Protein AF-A0A1Y2ECX1-F1 (afdb_monomer_lite)

Structure (mmCIF, N/CA/C/O backbone):
data_AF-A0A1Y2ECX1-F1
#
_entry.id   AF-A0A1Y2ECX1-F1
#
loop_
_atom_site.group_PDB
_atom_site.id
_atom_site.type_symbol
_atom_site.label_atom_id
_atom_site.label_alt_id
_atom_site.label_comp_id
_atom_site.label_asym_id
_atom_site.label_entity_id
_atom_site.label_seq_id
_atom_site.pdbx_PDB_ins_code
_atom_site.Cartn_x
_atom_site.Cartn_y
_atom_site.Cartn_z
_atom_site.occupancy
_atom_site.B_iso_or_equiv
_atom_site.auth_seq_id
_atom_site.auth_comp_id
_atom_site.auth_asym_id
_atom_site.auth_atom_id
_atom_site.pdbx_PDB_model_num
ATOM 1 N N . MET A 1 1 ? -31.804 21.030 14.974 1.00 81.69 1 MET A N 1
ATOM 2 C CA . MET A 1 1 ? -30.829 21.019 13.858 1.00 81.69 1 MET A CA 1
ATOM 3 C C . MET A 1 1 ? -31.486 20.715 12.519 1.00 81.69 1 MET A C 1
ATOM 5 O O . MET A 1 1 ? -31.328 21.511 11.609 1.00 81.69 1 MET A O 1
ATOM 9 N N . VAL A 1 2 ? -32.254 19.627 12.379 1.00 87.75 2 VAL A N 1
ATOM 10 C CA . VAL A 1 2 ? -32.927 19.313 11.098 1.00 87.75 2 VAL A CA 1
ATOM 11 C C . VAL A 1 2 ? -33.985 20.360 10.731 1.00 87.75 2 VAL A C 1
ATOM 13 O O . VAL A 1 2 ? -33.992 20.860 9.616 1.00 87.75 2 VAL A O 1
ATOM 16 N N . THR A 1 3 ? -34.816 20.765 11.693 1.00 89.12 3 THR A N 1
ATOM 17 C CA . THR A 1 3 ? -35.870 21.779 11.502 1.00 89.12 3 THR A CA 1
ATOM 18 C C . THR A 1 3 ? -35.324 23.164 11.148 1.00 89.12 3 THR A C 1
ATOM 20 O O . THR A 1 3 ? -35.890 23.856 10.311 1.00 89.12 3 THR A O 1
ATOM 23 N N . THR A 1 4 ? -34.198 23.559 11.747 1.00 89.44 4 THR A N 1
ATOM 24 C CA . THR A 1 4 ? -33.536 24.840 11.462 1.00 89.44 4 THR A CA 1
ATOM 25 C C . THR A 1 4 ? -32.921 24.857 10.065 1.00 89.44 4 THR A C 1
ATOM 27 O O . THR A 1 4 ? -33.044 25.852 9.366 1.00 89.44 4 THR A O 1
ATOM 30 N N . LEU A 1 5 ? -32.307 23.750 9.634 1.00 89.00 5 LEU A N 1
ATOM 31 C CA . LEU A 1 5 ? -31.726 23.626 8.294 1.00 89.00 5 LEU A CA 1
ATOM 32 C C . LEU A 1 5 ? -32.832 23.582 7.222 1.00 89.00 5 LEU A C 1
ATOM 34 O O . LEU A 1 5 ? -32.755 24.309 6.237 1.00 89.00 5 LEU A O 1
ATOM 38 N N . ALA A 1 6 ? -33.910 22.830 7.470 1.00 91.62 6 ALA A N 1
ATOM 39 C CA . ALA A 1 6 ? -35.108 22.799 6.626 1.00 91.62 6 ALA A CA 1
ATOM 40 C C . ALA A 1 6 ? -35.712 24.200 6.420 1.00 91.62 6 ALA A C 1
ATOM 42 O O . ALA A 1 6 ? -35.976 24.602 5.289 1.00 91.62 6 ALA A O 1
ATOM 43 N N . SER A 1 7 ? -35.826 24.989 7.495 1.00 93.00 7 SER A N 1
ATOM 44 C CA . SER A 1 7 ? -36.311 26.371 7.419 1.00 93.00 7 SER A CA 1
ATOM 45 C C . SER A 1 7 ? -35.388 27.305 6.629 1.00 93.00 7 SER A C 1
ATOM 47 O O . SER A 1 7 ? -35.888 28.236 6.008 1.00 93.00 7 SER A O 1
ATOM 49 N N . LEU A 1 8 ? -34.067 27.098 6.664 1.00 91.44 8 LEU A N 1
ATOM 50 C CA . LEU A 1 8 ? -33.107 27.950 5.951 1.00 91.44 8 LEU A CA 1
ATOM 51 C C . LEU A 1 8 ? -33.041 27.639 4.452 1.00 91.44 8 LEU A C 1
ATOM 53 O O . LEU A 1 8 ? -32.822 28.546 3.656 1.00 91.44 8 LEU A O 1
ATOM 57 N N . LEU A 1 9 ? -33.248 26.377 4.071 1.00 90.44 9 LEU A N 1
ATOM 58 C CA . LEU A 1 9 ? -33.272 25.945 2.671 1.00 90.44 9 LEU A CA 1
ATOM 59 C C . LEU A 1 9 ? -34.670 25.994 2.042 1.00 90.44 9 LEU A C 1
ATOM 61 O O . LEU A 1 9 ? -34.805 25.740 0.851 1.00 90.44 9 LEU A O 1
ATOM 65 N N . SER A 1 10 ? -35.707 26.310 2.827 1.00 92.06 10 SER A N 1
ATOM 66 C CA . SER A 1 10 ? -37.115 26.178 2.416 1.00 92.06 10 SER A CA 1
ATOM 67 C C . SER A 1 10 ? -37.451 24.771 1.892 1.00 92.06 10 SER A C 1
ATOM 69 O O . SER A 1 10 ? -38.265 24.614 0.985 1.00 92.06 10 SER A O 1
ATOM 71 N N . LEU A 1 11 ? -36.807 23.750 2.468 1.00 91.56 11 LEU A N 1
ATOM 72 C CA . LEU A 1 11 ? -37.005 22.335 2.148 1.00 91.56 11 LEU A CA 1
ATOM 73 C C . LEU A 1 11 ? -37.792 21.642 3.258 1.00 91.56 11 LEU A C 1
ATOM 75 O O . LEU A 1 11 ? -37.806 22.077 4.410 1.00 91.56 11 LEU A O 1
ATOM 79 N N . ASP A 1 12 ? -38.422 20.524 2.926 1.00 93.81 12 ASP A N 1
ATOM 80 C CA . ASP A 1 12 ? -39.092 19.677 3.898 1.00 93.81 12 ASP A CA 1
ATOM 81 C C . ASP A 1 12 ? -38.079 18.920 4.787 1.00 93.81 12 ASP A C 1
ATOM 83 O O . ASP A 1 12 ? -36.965 18.563 4.389 1.00 93.81 12 ASP A O 1
ATOM 87 N N . ALA A 1 13 ? -38.466 18.685 6.045 1.00 91.69 13 ALA A N 1
ATOM 88 C CA . ALA A 1 13 ? -37.623 18.009 7.027 1.00 91.69 13 ALA A CA 1
ATOM 89 C C . ALA A 1 13 ? -37.158 16.587 6.624 1.00 91.69 13 ALA A C 1
ATOM 91 O O . ALA A 1 13 ? -36.007 16.261 6.948 1.00 91.69 13 ALA A O 1
ATOM 92 N N . PRO A 1 14 ? -37.973 15.730 5.965 1.00 91.94 14 PRO A N 1
ATOM 93 C CA . PRO A 1 14 ? -37.495 14.418 5.539 1.00 91.94 14 PRO A CA 1
ATOM 94 C C . PRO A 1 14 ? -36.442 14.513 4.429 1.00 91.94 14 PRO A C 1
ATOM 96 O O . PRO A 1 14 ? -35.406 13.865 4.566 1.00 91.94 14 PRO A O 1
ATOM 99 N N . THR A 1 15 ? -36.597 15.392 3.433 1.00 91.81 15 THR A N 1
ATOM 100 C CA . THR A 1 15 ? -35.584 15.592 2.377 1.00 91.81 15 THR A CA 1
ATOM 101 C C . THR A 1 15 ? -34.226 15.997 2.948 1.00 91.81 15 THR A C 1
ATOM 103 O O . THR A 1 15 ? -33.194 15.417 2.603 1.00 91.81 15 THR A O 1
ATOM 106 N N . VAL A 1 16 ? -34.204 16.934 3.902 1.00 93.19 16 VAL A N 1
ATOM 107 C CA . VAL A 1 16 ? -32.961 17.320 4.592 1.00 93.19 16 VAL A CA 1
ATOM 108 C C . VAL A 1 16 ? -32.318 16.122 5.293 1.00 93.19 16 VAL A C 1
ATOM 110 O O . VAL A 1 16 ? -31.100 15.935 5.231 1.00 93.19 16 VAL A O 1
ATOM 113 N N . LYS A 1 17 ? -33.129 15.307 5.972 1.00 91.88 17 LYS A N 1
ATOM 114 C CA . LYS A 1 17 ? -32.650 14.164 6.750 1.00 91.88 17 LYS A CA 1
ATOM 115 C C . LYS A 1 17 ? -32.113 13.038 5.867 1.00 91.88 17 LYS A C 1
ATOM 117 O O . LYS A 1 17 ? -31.135 12.404 6.254 1.00 91.88 17 LYS A O 1
ATOM 122 N N . GLU A 1 18 ? -32.741 12.791 4.725 1.00 93.25 18 GLU A N 1
ATOM 123 C CA . GLU A 1 18 ? -32.429 11.658 3.850 1.00 93.25 18 GLU A CA 1
ATOM 124 C C . GLU A 1 18 ? -31.362 11.973 2.802 1.00 93.25 18 GLU A C 1
ATOM 126 O O . GLU A 1 18 ? -30.624 11.075 2.413 1.00 93.25 18 GLU A O 1
ATOM 131 N N . GLN A 1 19 ? -31.236 13.229 2.367 1.00 91.50 19 GLN A N 1
ATOM 132 C CA . GLN A 1 19 ? -30.320 13.590 1.278 1.00 91.50 19 GLN A CA 1
ATOM 133 C C . GLN A 1 19 ? -29.119 14.403 1.763 1.00 91.50 19 GLN A C 1
ATOM 135 O O . GLN A 1 19 ? -27.975 14.092 1.431 1.00 91.50 19 GLN A O 1
ATOM 140 N N . ILE A 1 20 ? -29.358 15.423 2.591 1.00 91.62 20 ILE A N 1
ATOM 141 C CA . ILE A 1 20 ? -28.315 16.387 2.968 1.00 91.62 20 ILE A CA 1
ATOM 142 C C . ILE A 1 20 ? -27.475 15.849 4.127 1.00 91.62 20 ILE A C 1
ATOM 144 O O . ILE A 1 20 ? -26.243 15.866 4.066 1.00 91.62 20 ILE A O 1
ATOM 148 N N . LEU A 1 21 ? -28.115 15.320 5.176 1.00 89.69 21 LEU A N 1
ATOM 149 C CA . LEU A 1 21 ? -27.384 14.825 6.346 1.00 89.69 21 LEU A CA 1
ATOM 150 C C . LEU A 1 21 ? -26.415 13.673 6.025 1.00 89.69 21 LEU A C 1
ATOM 152 O O . LEU A 1 21 ? -25.281 13.748 6.504 1.00 89.69 21 LEU A O 1
ATOM 156 N N . PRO A 1 22 ? -26.761 12.647 5.218 1.00 92.50 22 PRO A N 1
ATOM 157 C CA . PRO A 1 22 ? -25.821 11.571 4.908 1.00 92.50 22 PRO A CA 1
ATOM 158 C C . PRO A 1 22 ? -24.568 12.089 4.210 1.00 92.50 22 PRO A C 1
ATOM 160 O O . PRO A 1 22 ? -23.458 11.730 4.601 1.00 92.50 22 PRO A O 1
ATOM 163 N N . TYR A 1 23 ? -24.716 13.013 3.259 1.00 90.81 23 TYR A N 1
ATOM 164 C CA . TYR A 1 23 ? -23.569 13.622 2.597 1.00 90.81 23 TYR A CA 1
ATOM 165 C C . TYR A 1 23 ? -22.728 14.442 3.575 1.00 90.81 23 TYR A C 1
ATOM 167 O O . TYR A 1 23 ? -21.516 14.245 3.657 1.00 90.81 23 TYR A O 1
ATOM 175 N N . MET A 1 24 ? -23.361 15.268 4.415 1.00 89.69 24 MET A N 1
ATOM 176 C CA . MET A 1 24 ? -22.649 16.008 5.454 1.00 89.69 24 MET A CA 1
ATOM 177 C C . MET A 1 24 ? -21.832 15.067 6.344 1.00 89.69 24 MET A C 1
ATOM 179 O O . MET A 1 24 ? -20.685 15.394 6.642 1.00 89.69 24 MET A O 1
ATOM 183 N N . THR A 1 25 ? -22.349 13.887 6.716 1.00 89.62 25 THR A N 1
ATOM 184 C CA . THR A 1 25 ? -21.605 12.918 7.546 1.00 89.62 25 THR A CA 1
ATOM 185 C C . THR A 1 25 ? -20.334 12.363 6.894 1.00 89.62 25 THR A C 1
ATOM 187 O O . THR A 1 25 ? -19.411 11.996 7.621 1.00 89.62 25 THR A O 1
ATOM 190 N N . THR A 1 26 ? -20.230 12.364 5.560 1.00 94.62 26 THR A N 1
ATOM 191 C CA . THR A 1 26 ? -19.023 11.898 4.850 1.00 94.62 26 THR A CA 1
ATOM 192 C C . THR A 1 26 ? -17.851 12.884 4.899 1.00 94.62 26 THR A C 1
ATOM 194 O O . THR A 1 26 ? -16.698 12.452 4.823 1.00 94.62 26 THR A O 1
ATOM 197 N N . LEU A 1 27 ? -18.122 14.181 5.088 1.00 94.50 27 LEU A N 1
ATOM 198 C CA . LEU A 1 27 ? -17.100 15.232 5.167 1.00 94.50 27 LEU A CA 1
ATOM 199 C C . LEU A 1 27 ? -16.322 15.133 6.485 1.00 94.50 27 LEU A C 1
ATOM 201 O O . LEU A 1 27 ? -16.928 14.999 7.551 1.00 94.50 27 LEU A O 1
ATOM 205 N N . ARG A 1 28 ? -14.985 15.183 6.435 1.00 92.69 28 ARG A N 1
ATOM 206 C CA . ARG A 1 28 ? -14.133 14.857 7.601 1.00 92.69 28 ARG A CA 1
ATOM 207 C C . ARG A 1 28 ? -13.558 16.070 8.307 1.00 92.69 28 ARG A C 1
ATOM 209 O O . ARG A 1 28 ? -13.203 15.956 9.478 1.00 92.69 28 ARG A O 1
ATOM 216 N N . SER A 1 29 ? -13.442 17.196 7.616 1.00 94.12 29 SER A N 1
ATOM 217 C CA . SER A 1 29 ? -12.878 18.422 8.171 1.00 94.12 29 SER A CA 1
ATOM 218 C C . SER A 1 29 ? -13.961 19.472 8.428 1.00 94.12 29 SER A C 1
ATOM 220 O O . SER A 1 29 ? -14.989 19.514 7.749 1.00 94.12 29 SER A O 1
ATOM 222 N N . ALA A 1 30 ? -13.730 20.331 9.425 1.00 93.38 30 ALA A N 1
ATOM 223 C CA . ALA A 1 30 ? -14.622 21.450 9.725 1.00 93.38 30 ALA A CA 1
ATOM 224 C C . ALA A 1 30 ? -14.734 22.416 8.533 1.00 93.38 30 ALA A C 1
ATOM 226 O O . ALA A 1 30 ? -15.834 22.838 8.192 1.00 93.38 30 ALA A O 1
ATOM 227 N N . SER A 1 31 ? -13.615 22.673 7.849 1.00 93.31 31 SER A N 1
ATOM 228 C CA . SER A 1 31 ? -13.542 23.552 6.679 1.00 93.31 31 SER A CA 1
ATOM 229 C C . SER A 1 31 ? -14.322 23.025 5.471 1.00 93.31 31 SER A C 1
ATOM 231 O O . SER A 1 31 ? -14.967 23.802 4.777 1.00 93.31 31 SER A O 1
ATOM 233 N N . GLU A 1 32 ? -14.312 21.710 5.214 1.00 94.94 32 GLU A N 1
ATOM 234 C CA . GLU A 1 32 ? -15.115 21.116 4.131 1.00 94.94 32 GLU A CA 1
ATOM 235 C C . GLU A 1 32 ? -16.613 21.294 4.391 1.00 94.94 32 GLU A C 1
ATOM 237 O O . GLU A 1 32 ? -17.363 21.691 3.502 1.00 94.94 32 GLU A O 1
ATOM 242 N N . VAL A 1 33 ? -17.044 21.029 5.627 1.00 94.88 33 VAL A N 1
ATOM 243 C CA . VAL A 1 33 ? -18.445 21.173 6.042 1.00 94.88 33 VAL A CA 1
ATOM 244 C C . VAL A 1 33 ? -18.902 22.624 5.942 1.00 94.88 33 VAL A C 1
ATOM 246 O O . VAL A 1 33 ? -20.009 22.873 5.475 1.00 94.88 33 VAL A O 1
ATOM 249 N N . GLU A 1 34 ? -18.053 23.561 6.357 1.00 94.31 34 GLU A N 1
ATOM 250 C CA . GLU A 1 34 ? -18.294 24.999 6.241 1.00 94.31 34 GLU A CA 1
ATOM 251 C C . GLU A 1 34 ? -18.459 25.418 4.777 1.00 94.31 34 GLU A C 1
ATOM 253 O O . GLU A 1 34 ? -19.509 25.937 4.418 1.00 94.31 34 GLU A O 1
ATOM 258 N N . SER A 1 35 ? -17.501 25.072 3.909 1.00 95.00 35 SER A N 1
ATOM 259 C CA . SER A 1 35 ? -17.551 25.424 2.480 1.00 95.00 35 SER A CA 1
ATOM 260 C C . SER A 1 35 ? -18.787 24.871 1.755 1.00 95.00 35 SER A C 1
ATOM 262 O O . SER A 1 35 ? -19.380 25.537 0.903 1.00 95.00 35 SER A O 1
ATOM 264 N N . TYR A 1 36 ? -19.215 23.660 2.118 1.00 94.62 36 TYR A N 1
ATOM 265 C CA . TYR A 1 36 ? -20.408 23.037 1.558 1.00 94.62 36 TYR A CA 1
ATOM 266 C C . TYR A 1 36 ? -21.689 23.734 2.031 1.00 94.62 36 TYR A C 1
ATOM 268 O O . TYR A 1 36 ? -22.578 24.011 1.225 1.00 94.62 36 TYR A O 1
ATOM 276 N N . LEU A 1 37 ? -21.779 24.054 3.325 1.00 93.56 37 LEU A N 1
ATOM 277 C CA . LEU A 1 37 ? -22.924 24.769 3.884 1.00 93.56 37 LEU A CA 1
ATOM 278 C C . LEU A 1 37 ? -23.017 26.210 3.375 1.00 93.56 37 LEU A C 1
ATOM 280 O O . LEU A 1 37 ? -24.127 26.660 3.113 1.00 93.56 37 LEU A O 1
ATOM 284 N N . ASP A 1 38 ? -21.891 26.893 3.167 1.00 93.38 38 ASP A N 1
ATOM 285 C CA . ASP A 1 38 ? -21.848 28.233 2.565 1.00 93.38 38 ASP A CA 1
ATOM 286 C C . ASP A 1 38 ? -22.332 28.241 1.108 1.00 93.38 38 ASP A C 1
ATOM 288 O O . ASP A 1 38 ? -22.876 29.239 0.644 1.00 93.38 38 ASP A O 1
ATOM 292 N N . THR A 1 39 ? -22.170 27.129 0.383 1.00 94.31 39 THR A N 1
ATOM 293 C CA . THR A 1 39 ? -22.661 27.002 -1.000 1.00 94.31 39 THR A CA 1
ATOM 294 C C . THR A 1 39 ? -24.170 26.735 -1.051 1.00 94.31 39 THR A C 1
ATOM 296 O O . THR A 1 39 ? -24.842 27.143 -1.996 1.00 94.31 39 THR A O 1
ATOM 299 N N . LEU A 1 40 ? -24.711 26.030 -0.053 1.00 92.50 40 LEU A N 1
ATOM 300 C CA . LEU A 1 40 ? -26.127 25.655 -0.002 1.00 92.50 40 LEU A CA 1
ATOM 301 C C . LEU A 1 40 ? -27.014 26.700 0.673 1.00 92.50 40 LEU A C 1
ATOM 303 O O . LEU A 1 40 ? -28.178 26.848 0.305 1.00 92.50 40 LEU A O 1
ATOM 307 N N . LEU A 1 41 ? -26.503 27.369 1.704 1.00 94.00 41 LEU A N 1
ATOM 308 C CA . LEU A 1 41 ? -27.269 28.321 2.495 1.00 94.00 41 LEU A CA 1
ATOM 309 C C . LEU A 1 41 ? -27.153 29.725 1.891 1.00 94.00 41 LEU A C 1
ATOM 311 O O . LEU A 1 41 ? -26.068 30.134 1.482 1.00 94.00 41 LEU A O 1
ATOM 315 N N . PRO A 1 42 ? -28.236 30.518 1.895 1.00 89.62 42 PRO A N 1
ATOM 316 C CA . PRO A 1 42 ? -28.136 31.920 1.523 1.00 89.62 42 PRO A CA 1
ATOM 317 C C . PRO A 1 42 ? -27.201 32.663 2.497 1.00 89.62 42 PRO A C 1
ATOM 319 O O . PRO A 1 42 ? -27.223 32.388 3.708 1.00 89.62 42 PRO A O 1
ATOM 322 N N . PRO A 1 43 ? -26.395 33.626 2.014 1.00 90.31 43 PRO A N 1
ATOM 323 C CA . PRO A 1 43 ? -25.510 34.397 2.875 1.00 90.31 43 PRO A CA 1
ATOM 324 C C . PRO A 1 43 ? -26.341 35.227 3.859 1.00 90.31 43 PRO A C 1
ATOM 326 O O . PRO A 1 43 ? -27.181 36.034 3.462 1.00 90.31 43 PRO A O 1
ATOM 329 N N . GLY A 1 44 ? -26.119 35.035 5.159 1.00 92.38 44 GLY A N 1
ATOM 330 C CA . GLY A 1 44 ? -26.815 35.803 6.182 1.00 92.38 44 GLY A CA 1
ATOM 331 C C . GLY A 1 44 ? -26.380 35.481 7.616 1.00 92.38 44 GLY A C 1
ATOM 332 O O . GLY A 1 44 ? -25.794 34.432 7.885 1.00 92.38 44 GLY A O 1
ATOM 333 N N . PRO A 1 45 ? -26.719 36.353 8.582 1.00 93.06 45 PRO A N 1
ATOM 334 C CA . PRO A 1 45 ? -26.506 36.074 10.001 1.00 93.06 45 PRO A CA 1
ATOM 335 C C . PRO A 1 45 ? -27.098 34.735 10.493 1.00 93.06 45 PRO A C 1
ATOM 337 O O . PRO A 1 45 ? -26.424 34.053 11.270 1.00 93.06 45 PRO A O 1
ATOM 340 N N . PRO A 1 46 ? -28.311 34.304 10.071 1.00 91.50 46 PRO A N 1
ATOM 341 C CA . PRO A 1 46 ? -28.886 33.063 10.587 1.00 91.50 46 PRO A CA 1
ATOM 342 C C . PRO A 1 46 ? -28.198 31.805 10.034 1.00 91.50 46 PRO A C 1
ATOM 344 O O . PRO A 1 46 ? -28.075 30.821 10.766 1.00 91.50 46 PRO A O 1
ATOM 347 N N . SER A 1 47 ? -27.699 31.828 8.792 1.00 92.69 47 SER A N 1
ATOM 348 C CA . SER A 1 47 ? -26.948 30.706 8.215 1.00 92.69 47 SER A CA 1
ATOM 349 C C . SER A 1 47 ? -25.581 30.554 8.878 1.00 92.69 47 SER A C 1
ATOM 351 O O . SER A 1 47 ? -25.235 29.455 9.308 1.00 92.69 47 SER A O 1
ATOM 353 N N . GLN A 1 48 ? -24.858 31.652 9.108 1.00 93.06 48 GLN A N 1
ATOM 354 C CA . GLN A 1 48 ? -23.582 31.620 9.833 1.00 93.06 48 GLN A CA 1
ATOM 355 C C . GLN A 1 48 ? -23.734 31.148 11.286 1.00 93.06 48 GLN A C 1
ATOM 357 O O . GLN A 1 48 ? -22.921 30.363 11.777 1.00 93.06 48 GLN A O 1
ATOM 362 N N . ALA A 1 49 ? -24.788 31.583 11.987 1.00 93.19 49 ALA A N 1
ATOM 363 C CA . ALA A 1 49 ? -25.074 31.113 13.343 1.00 93.19 49 ALA A CA 1
ATOM 364 C C . ALA A 1 49 ? -25.335 29.598 13.374 1.00 93.19 49 ALA A C 1
ATOM 366 O O . ALA A 1 49 ? -24.853 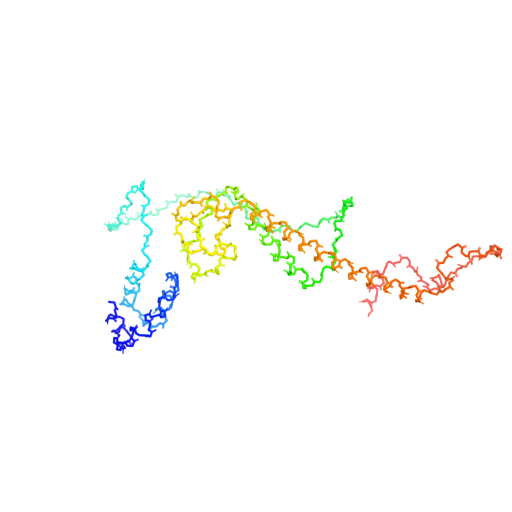28.899 14.271 1.00 93.19 49 ALA A O 1
ATOM 367 N N . PHE A 1 50 ? -26.050 29.081 12.369 1.00 94.38 50 PHE A N 1
ATOM 368 C CA . PHE A 1 50 ? -26.276 27.650 12.214 1.00 94.38 50 PHE A CA 1
ATOM 369 C C . PHE A 1 50 ? -24.972 26.890 11.941 1.00 94.38 50 PHE A C 1
ATOM 371 O O . PHE A 1 50 ? -24.698 25.913 12.638 1.00 94.38 50 PHE A O 1
ATOM 378 N N . ILE A 1 51 ? -24.147 27.357 10.996 1.00 94.31 51 ILE A N 1
ATOM 379 C CA . ILE A 1 51 ? -22.854 26.743 10.655 1.00 94.31 51 ILE A CA 1
ATOM 380 C C . ILE A 1 51 ? -21.966 26.649 11.900 1.00 94.31 51 ILE A C 1
ATOM 382 O O . ILE A 1 51 ? -21.488 25.567 12.231 1.00 94.31 51 ILE A O 1
ATOM 386 N N . ARG A 1 52 ? -21.815 27.741 12.661 1.00 93.38 52 ARG A N 1
ATOM 387 C CA . ARG A 1 52 ? -20.983 27.755 13.878 1.00 93.38 52 ARG A CA 1
ATOM 388 C C . ARG A 1 52 ? -21.473 26.773 14.940 1.00 93.38 52 ARG A C 1
ATOM 390 O O . ARG A 1 52 ? -20.655 26.094 15.555 1.00 93.38 52 ARG A O 1
ATOM 397 N N . ASN A 1 53 ? -22.786 26.682 15.145 1.00 94.19 53 ASN A N 1
ATOM 398 C CA . ASN A 1 53 ? -23.375 25.745 16.102 1.00 94.19 53 ASN A CA 1
ATOM 399 C C . ASN A 1 53 ? -23.237 24.285 15.630 1.00 94.19 53 ASN A C 1
ATOM 401 O O . ASN A 1 53 ? -22.936 23.388 16.409 1.00 94.19 53 ASN A O 1
ATOM 405 N N . TYR A 1 54 ? -23.401 24.032 14.332 1.00 92.31 54 TYR A N 1
ATOM 406 C CA . TYR A 1 54 ? -23.211 22.698 13.771 1.00 92.31 54 TYR A CA 1
ATOM 407 C C . TYR A 1 54 ? -21.748 22.240 13.875 1.00 92.31 54 TYR A C 1
ATOM 409 O O . TYR A 1 54 ? -21.473 21.106 14.271 1.00 92.31 54 TYR A O 1
ATOM 417 N N . LEU A 1 55 ? -20.801 23.132 13.571 1.00 93.94 55 LEU A N 1
ATOM 418 C CA . LEU A 1 55 ? -19.372 22.849 13.667 1.00 93.94 55 LEU A CA 1
ATOM 419 C C . LEU A 1 55 ? -18.920 22.634 15.111 1.00 93.94 55 LEU A C 1
ATOM 421 O O . LEU A 1 55 ? -18.156 21.706 15.345 1.00 93.94 55 LEU A O 1
ATOM 425 N N . SER A 1 56 ? -19.409 23.408 16.085 1.00 91.69 56 SER A N 1
ATOM 426 C CA . SER A 1 56 ? -19.041 23.209 17.495 1.00 91.69 56 SER A CA 1
ATOM 427 C C . SER A 1 56 ? -19.533 21.870 18.052 1.00 91.69 56 SER A C 1
ATOM 429 O O . SER A 1 56 ? -18.848 21.254 18.867 1.00 91.69 56 SER A O 1
ATOM 431 N N . LEU A 1 57 ? -20.692 21.395 17.586 1.00 90.69 57 LEU A N 1
ATOM 432 C CA . LEU A 1 57 ? -21.251 20.103 17.986 1.00 90.69 57 LEU A CA 1
ATOM 433 C C . LEU A 1 57 ? -20.548 18.924 17.310 1.00 90.69 57 LEU A C 1
ATOM 435 O O . LEU A 1 57 ? -20.451 17.848 17.898 1.00 90.69 57 LEU A O 1
ATOM 439 N N . ARG A 1 58 ? -20.056 19.111 16.082 1.00 90.81 58 ARG A N 1
ATOM 440 C CA . ARG A 1 58 ? -19.407 18.045 15.309 1.00 90.81 58 ARG A CA 1
ATOM 441 C C . ARG A 1 58 ? -17.895 17.971 15.511 1.00 90.81 58 ARG A C 1
ATOM 443 O O . ARG A 1 58 ? -17.327 16.883 15.494 1.00 90.81 58 ARG A O 1
ATOM 450 N N . PHE A 1 59 ? -17.258 19.118 15.694 1.00 92.44 59 PHE A N 1
ATOM 451 C CA . PHE A 1 59 ? -15.819 19.286 15.848 1.00 92.44 59 PHE A CA 1
ATOM 452 C C . PHE A 1 59 ? -15.550 20.096 17.121 1.00 92.44 59 PHE A C 1
ATOM 454 O O . PHE A 1 59 ? -15.200 21.277 17.041 1.00 92.44 59 PHE A O 1
ATOM 461 N N . PRO A 1 60 ? -15.743 19.493 18.309 1.00 86.81 60 PRO A N 1
ATOM 462 C CA . PRO A 1 60 ? -15.466 20.186 19.555 1.00 86.81 60 PRO A CA 1
ATOM 463 C C . PRO A 1 60 ? -13.983 20.584 19.602 1.00 86.81 60 PRO A C 1
ATOM 465 O O . PRO A 1 60 ? -13.121 19.775 19.233 1.00 86.81 60 PRO A O 1
ATOM 468 N N . PRO A 1 61 ? -13.656 21.811 20.046 1.00 78.88 61 PRO A N 1
ATOM 469 C CA . PRO A 1 61 ? -12.268 22.193 20.240 1.00 78.88 61 PRO A CA 1
ATOM 470 C C . PRO A 1 61 ? -11.624 21.253 21.270 1.00 78.88 61 PRO A C 1
ATOM 472 O O . PRO A 1 61 ? -12.294 20.836 22.222 1.00 78.88 61 PRO A O 1
ATOM 475 N N . PRO A 1 62 ? -10.339 20.891 21.095 1.00 75.12 62 PRO A N 1
ATOM 476 C CA . PRO A 1 62 ? -9.646 20.050 22.058 1.00 75.12 62 PRO A CA 1
ATOM 477 C C . PRO A 1 62 ? -9.718 20.704 23.445 1.00 75.12 62 PRO A C 1
ATOM 479 O O . PRO A 1 62 ? -9.559 21.927 23.539 1.00 75.12 62 PRO A O 1
ATOM 482 N N . PRO A 1 63 ? -9.969 19.929 24.519 1.00 76.44 63 PRO A N 1
ATOM 483 C CA . PRO A 1 63 ? -9.984 20.486 25.861 1.00 76.44 63 PRO A CA 1
ATOM 484 C C . PRO A 1 63 ? -8.636 21.170 26.121 1.00 76.44 63 PRO A C 1
ATOM 486 O O . PRO A 1 63 ? -7.595 20.620 25.737 1.00 76.44 63 PRO A O 1
ATOM 489 N N . PRO A 1 64 ? -8.631 22.369 26.730 1.00 72.38 64 PRO A N 1
ATOM 490 C CA . PRO A 1 64 ? -7.385 23.041 27.049 1.00 72.38 64 PRO A CA 1
ATOM 491 C C . PRO A 1 64 ? -6.537 22.116 27.935 1.00 72.38 64 PRO A C 1
ATOM 493 O O . PRO A 1 64 ? -7.086 21.435 28.809 1.00 72.38 64 PRO A O 1
ATOM 496 N N . PRO A 1 65 ? -5.214 22.046 27.711 1.00 73.12 65 PRO A N 1
ATOM 497 C CA . PRO A 1 65 ? -4.343 21.236 28.546 1.00 73.12 65 PRO A CA 1
ATOM 498 C C . PRO A 1 65 ? -4.489 21.677 30.013 1.00 73.12 65 PRO A C 1
ATOM 500 O O . PRO A 1 65 ? -4.544 22.883 30.281 1.00 73.12 65 PRO A O 1
ATOM 503 N N . PRO A 1 66 ? -4.556 20.737 30.973 1.00 64.94 66 PRO A N 1
ATOM 504 C CA . PRO A 1 66 ? -4.596 21.076 32.389 1.00 64.94 66 PRO A CA 1
ATOM 505 C C . PRO A 1 66 ? -3.273 21.757 32.761 1.00 64.94 66 PRO A C 1
ATOM 507 O O . PRO A 1 66 ? -2.253 21.093 32.920 1.00 64.94 66 PRO A O 1
ATOM 510 N N . GLY A 1 67 ? -3.271 23.091 32.831 1.00 59.50 67 GLY A N 1
ATOM 511 C CA . GLY A 1 67 ? -2.080 23.854 33.215 1.00 59.50 67 GLY A CA 1
ATOM 512 C C . GLY A 1 67 ? -1.932 25.271 32.657 1.00 59.50 67 GLY A C 1
ATOM 513 O O . GLY A 1 67 ? -0.978 25.942 33.038 1.00 59.50 67 GLY A O 1
ATOM 514 N N . SER A 1 68 ? -2.828 25.770 31.800 1.00 51.12 68 SER A N 1
ATOM 515 C CA . SER A 1 68 ? -2.765 27.176 31.362 1.00 51.12 68 SER A CA 1
ATOM 516 C C . SER A 1 68 ? -3.774 28.045 32.127 1.00 51.12 68 SER A C 1
ATOM 518 O O . SER A 1 68 ? -4.972 27.761 32.060 1.00 51.12 68 SER A O 1
ATOM 520 N N . PRO A 1 69 ? -3.332 29.086 32.864 1.00 56.06 69 PRO A N 1
ATOM 521 C CA . PRO A 1 69 ? -4.238 29.992 33.557 1.00 56.06 69 PRO A CA 1
ATOM 522 C C . PRO A 1 69 ? -5.100 30.774 32.558 1.00 56.06 69 PRO A C 1
ATOM 524 O O . PRO A 1 69 ? -4.647 31.174 31.486 1.00 56.06 69 PRO A O 1
ATOM 527 N N . ALA A 1 70 ? -6.360 30.952 32.947 1.00 48.78 70 ALA A N 1
ATOM 528 C CA . ALA A 1 70 ? -7.436 31.582 32.200 1.00 48.78 70 ALA A CA 1
ATOM 529 C C . ALA A 1 70 ? -7.036 32.933 31.580 1.00 48.78 70 ALA A C 1
ATOM 531 O O . ALA A 1 70 ? -6.764 33.897 32.293 1.00 48.78 70 ALA A O 1
ATOM 532 N N . ALA A 1 71 ? -7.075 33.017 30.248 1.00 46.88 71 ALA A N 1
ATOM 533 C CA . ALA A 1 71 ? -7.148 34.295 29.556 1.00 46.88 71 ALA A CA 1
ATOM 534 C C . ALA A 1 71 ? -8.596 34.801 29.637 1.00 46.88 71 ALA A C 1
ATOM 536 O O . ALA A 1 71 ? -9.532 34.185 29.127 1.00 46.88 71 ALA A O 1
ATOM 537 N N . THR A 1 72 ? -8.750 35.902 30.358 1.00 52.94 72 THR A N 1
ATOM 538 C CA . THR A 1 72 ? -9.963 36.687 30.582 1.00 52.94 72 THR A CA 1
ATOM 539 C C . THR A 1 72 ? -10.631 37.159 29.277 1.00 52.94 72 THR A C 1
ATOM 541 O O . THR A 1 72 ? -9.946 37.398 28.281 1.00 52.94 72 THR A O 1
ATOM 544 N N . PRO A 1 73 ? -11.965 37.354 29.262 1.00 54.09 73 PRO A N 1
ATOM 545 C CA . PRO A 1 73 ? -12.663 37.971 28.133 1.00 54.09 73 PRO A CA 1
ATOM 546 C C . PRO A 1 73 ? -12.445 39.500 28.114 1.00 54.09 73 PRO A C 1
ATOM 548 O O . PRO A 1 73 ? -12.453 40.117 29.182 1.00 54.09 73 PRO A O 1
ATOM 551 N N . PRO A 1 74 ? -12.306 40.159 26.945 1.00 52.50 74 PRO A N 1
ATOM 552 C CA . PRO A 1 74 ? -12.261 41.613 26.891 1.00 52.50 74 PRO A CA 1
ATOM 553 C C . PRO A 1 74 ? -13.685 42.183 26.891 1.00 52.50 74 PRO A C 1
ATOM 555 O O . PRO A 1 74 ? -14.448 42.002 25.942 1.00 52.50 74 PRO A O 1
ATOM 558 N N . ALA A 1 75 ? -14.027 42.909 27.954 1.00 40.62 75 ALA A N 1
ATOM 559 C CA . ALA A 1 75 ? -15.192 43.779 28.019 1.00 40.62 75 ALA A CA 1
ATOM 560 C C . ALA A 1 75 ? -14.728 45.248 28.073 1.00 40.62 75 ALA A C 1
ATOM 562 O O . ALA A 1 75 ? -14.065 45.662 29.015 1.00 40.62 75 ALA A O 1
ATOM 563 N N . VAL A 1 76 ? -15.068 45.987 27.010 1.00 51.97 76 VAL A N 1
ATOM 564 C CA . VAL A 1 76 ? -15.367 47.433 26.916 1.00 51.97 76 VAL A CA 1
ATOM 565 C C . VAL A 1 76 ? -14.731 48.421 27.913 1.00 51.97 76 VAL A C 1
ATOM 567 O O . VAL A 1 76 ? -15.080 48.454 29.088 1.00 51.97 76 VAL A O 1
ATOM 570 N N . SER A 1 77 ? -13.995 49.407 27.381 1.00 44.88 77 SER A N 1
ATOM 571 C CA . SER A 1 77 ? -14.064 50.803 27.848 1.00 44.88 77 SER A CA 1
ATOM 572 C C . SER A 1 77 ? -13.691 51.794 26.742 1.00 44.88 77 SER A C 1
ATOM 574 O O . SER A 1 77 ? -12.777 51.574 25.952 1.00 44.88 77 SER A O 1
ATOM 576 N N . ARG A 1 78 ? -14.500 52.852 26.664 1.00 42.47 78 ARG A N 1
ATOM 577 C CA . ARG A 1 78 ? -14.521 53.926 25.668 1.00 42.47 78 ARG A CA 1
ATOM 578 C C . ARG A 1 78 ? -13.676 55.134 26.119 1.00 42.47 78 ARG A C 1
ATOM 580 O O . ARG A 1 78 ? -13.593 55.404 27.309 1.00 42.47 78 ARG A O 1
ATOM 587 N N . SER A 1 79 ? -13.262 55.911 25.112 1.00 38.81 79 SER A N 1
ATOM 588 C CA . SER A 1 79 ? -13.159 57.387 25.061 1.00 38.81 79 SER A CA 1
ATOM 589 C C . SER A 1 79 ? -11.838 58.123 25.374 1.00 38.81 79 SER A C 1
ATOM 591 O O . SER A 1 79 ? -11.268 58.019 26.454 1.00 38.81 79 SER A O 1
ATOM 593 N N . THR A 1 80 ? -11.554 59.054 24.437 1.00 37.22 80 THR A N 1
ATOM 594 C CA . THR A 1 80 ? -10.961 60.418 24.545 1.00 37.22 80 THR A CA 1
ATOM 595 C C . THR A 1 80 ? -9.424 60.627 24.495 1.00 37.22 80 THR A C 1
ATOM 597 O O . THR A 1 80 ? -8.759 60.519 25.511 1.00 37.22 80 THR A O 1
ATOM 600 N N . THR A 1 81 ? -8.923 60.962 23.278 1.00 41.94 81 THR A N 1
ATOM 601 C CA . THR A 1 81 ? -8.044 62.103 22.814 1.00 41.94 81 THR A CA 1
ATOM 602 C C . THR A 1 81 ? -7.006 62.782 23.741 1.00 41.94 81 THR A C 1
ATOM 604 O O . THR A 1 81 ? -7.238 62.809 24.941 1.00 41.94 81 THR A O 1
ATOM 607 N N . PRO A 1 82 ? -6.044 63.608 23.230 1.00 57.25 82 PRO A N 1
ATOM 608 C CA . PRO A 1 82 ? -5.285 63.660 21.951 1.00 57.25 82 PRO A CA 1
ATOM 609 C C . PRO A 1 82 ? -3.749 63.911 22.173 1.00 57.25 82 PRO A C 1
ATOM 611 O O . PRO A 1 82 ? -3.322 63.982 23.318 1.00 57.25 82 PRO A O 1
ATOM 614 N N . GLN A 1 83 ? -2.950 64.108 21.095 1.00 34.50 83 GLN A N 1
ATOM 615 C CA . GLN A 1 83 ? -1.755 65.008 20.978 1.00 34.50 83 GLN A CA 1
ATOM 616 C C . GLN A 1 83 ? -0.461 64.401 20.345 1.00 34.50 83 GLN A C 1
ATOM 618 O O . GLN A 1 83 ? 0.112 63.434 20.831 1.00 34.50 83 GLN A O 1
ATOM 623 N N . LEU A 1 84 ? -0.018 65.028 19.238 1.00 43.00 84 LEU A N 1
ATOM 624 C CA . LEU A 1 84 ? 1.281 64.942 18.510 1.00 43.00 84 LEU A CA 1
ATOM 625 C C . LEU A 1 84 ? 2.349 65.891 19.142 1.00 43.00 84 LEU A C 1
ATOM 627 O O . LEU A 1 84 ? 1.921 66.765 19.900 1.00 43.00 84 LEU A O 1
ATOM 631 N N . PRO A 1 85 ? 3.625 66.007 18.659 1.00 61.72 85 PRO A N 1
ATOM 632 C CA . PRO A 1 85 ? 4.691 65.078 18.167 1.00 61.72 85 PRO A CA 1
ATOM 633 C C . PRO A 1 85 ? 6.067 65.415 18.875 1.00 61.72 85 PRO A C 1
ATOM 635 O O . PRO A 1 85 ? 5.991 65.947 19.981 1.00 61.72 85 PRO A O 1
ATOM 638 N N . PRO A 1 86 ? 7.298 65.399 18.269 1.00 62.22 86 PRO A N 1
ATOM 639 C CA . PRO A 1 86 ? 8.195 64.424 17.563 1.00 62.22 86 PRO A CA 1
ATOM 640 C C . PRO A 1 86 ? 9.448 64.048 18.464 1.00 62.22 86 PRO A C 1
ATOM 642 O O . PRO A 1 86 ? 9.305 64.269 19.665 1.00 62.22 86 PRO A O 1
ATOM 645 N N . PRO A 1 87 ? 10.663 63.538 18.050 1.00 52.28 87 PRO A N 1
ATOM 646 C CA . PRO A 1 87 ? 11.286 63.274 16.731 1.00 52.28 87 PRO A CA 1
ATOM 647 C C . PRO A 1 87 ? 12.003 61.901 16.516 1.00 52.28 87 PRO A C 1
ATOM 649 O O . PRO A 1 87 ? 12.105 61.054 17.396 1.00 52.28 87 PRO A O 1
ATOM 652 N N . VAL A 1 88 ? 12.484 61.732 15.274 1.00 49.47 88 VAL A N 1
ATOM 653 C CA . VAL A 1 88 ? 13.314 60.665 14.652 1.00 49.47 88 VAL A CA 1
ATOM 654 C C . VAL A 1 88 ? 14.648 60.411 15.399 1.00 49.47 88 VAL A C 1
ATOM 656 O O . VAL A 1 88 ? 15.140 61.345 16.034 1.00 49.47 88 VAL A O 1
ATOM 659 N N . PRO A 1 89 ? 15.276 59.209 15.311 1.00 47.25 89 PRO A N 1
ATOM 660 C CA . PRO A 1 89 ? 16.148 58.885 14.162 1.00 47.25 89 PRO A CA 1
ATOM 661 C C . PRO A 1 89 ? 16.120 57.409 13.664 1.00 47.25 89 PRO A C 1
ATOM 663 O O . PRO A 1 89 ? 15.864 56.467 14.408 1.00 47.25 89 PRO A O 1
ATOM 666 N N . GLU A 1 90 ? 16.417 57.239 12.370 1.00 44.81 90 GLU A N 1
ATOM 667 C CA . GLU A 1 90 ? 16.889 56.017 11.668 1.00 44.81 90 GLU A CA 1
ATOM 668 C C . GLU A 1 90 ? 18.259 55.515 12.206 1.00 44.81 90 GLU A C 1
ATOM 670 O O . GLU A 1 90 ? 18.826 56.206 13.055 1.00 44.81 90 GLU A O 1
ATOM 675 N N . PRO A 1 91 ? 18.908 54.428 11.699 1.00 50.56 91 PRO A N 1
ATOM 676 C CA . PRO A 1 91 ? 18.536 53.388 10.713 1.00 50.56 91 PRO A CA 1
ATOM 677 C C . PRO A 1 91 ? 18.749 51.951 11.289 1.00 50.56 91 PRO A C 1
ATOM 679 O O . PRO A 1 91 ? 19.290 51.769 12.373 1.00 50.56 91 PRO A O 1
ATOM 682 N N . THR A 1 92 ? 18.355 50.838 10.660 1.00 40.34 92 THR A N 1
ATOM 683 C CA . THR A 1 92 ? 19.247 50.024 9.801 1.00 40.34 92 THR A CA 1
ATOM 684 C C . THR A 1 92 ? 18.473 48.795 9.310 1.00 40.34 92 THR A C 1
ATOM 686 O O . THR A 1 92 ? 18.080 47.933 10.094 1.00 40.34 92 THR A O 1
ATOM 689 N N . ARG A 1 93 ? 18.280 48.698 7.992 1.00 44.56 93 ARG A N 1
ATOM 690 C CA . ARG A 1 93 ? 17.797 47.500 7.293 1.00 44.56 93 ARG A CA 1
ATOM 691 C C . ARG A 1 93 ? 18.953 46.518 7.085 1.00 44.56 93 ARG A C 1
ATOM 693 O O . ARG A 1 93 ? 20.033 46.933 6.671 1.00 44.56 93 ARG A O 1
ATOM 700 N N . LYS A 1 94 ? 18.704 45.216 7.257 1.00 43.34 94 LYS A N 1
ATOM 701 C CA . LYS A 1 94 ? 19.479 44.148 6.601 1.00 43.34 94 LYS A CA 1
ATOM 702 C C . LYS A 1 94 ? 18.545 43.087 5.997 1.00 43.34 94 LYS A C 1
ATOM 704 O O . LYS A 1 94 ? 17.436 42.923 6.503 1.00 43.34 94 LYS A O 1
ATOM 709 N N . PRO A 1 95 ? 18.958 42.441 4.891 1.00 43.81 95 PRO A N 1
ATOM 710 C CA . PRO A 1 95 ? 18.058 41.913 3.868 1.00 43.81 95 PRO A CA 1
ATOM 711 C C . PRO A 1 95 ? 17.884 40.387 3.906 1.00 43.81 95 PRO A C 1
ATOM 713 O O . PRO A 1 95 ? 18.688 39.655 4.480 1.00 43.81 95 PRO A O 1
ATOM 716 N N . SER A 1 96 ? 16.826 39.941 3.228 1.00 44.69 96 SER A N 1
ATOM 717 C CA . SER A 1 96 ? 16.492 38.559 2.870 1.00 44.69 96 SER A CA 1
ATOM 718 C C . SER A 1 96 ? 17.594 37.845 2.069 1.00 44.69 96 SER A C 1
ATOM 720 O O . SER A 1 96 ? 18.248 38.488 1.246 1.00 44.69 96 SER A O 1
ATOM 722 N N . PRO A 1 97 ? 17.740 36.513 2.193 1.00 41.72 97 PRO A N 1
ATOM 723 C CA . PRO A 1 97 ? 18.481 35.716 1.225 1.00 41.72 97 PRO A CA 1
ATOM 724 C C . PRO A 1 97 ? 17.549 35.146 0.140 1.00 41.72 97 PRO A C 1
ATOM 726 O O . PRO A 1 97 ? 16.601 34.417 0.429 1.00 41.72 97 PRO A O 1
ATOM 729 N N . ALA A 1 98 ? 17.852 35.484 -1.113 1.00 43.44 98 ALA A N 1
ATOM 730 C CA . ALA A 1 98 ? 17.382 34.816 -2.327 1.00 43.44 98 ALA A CA 1
ATOM 731 C C . ALA A 1 98 ? 18.496 33.869 -2.857 1.00 43.44 98 ALA A C 1
ATOM 733 O O . ALA A 1 98 ? 19.620 33.915 -2.347 1.00 43.44 98 ALA A O 1
ATOM 734 N N . PRO A 1 99 ? 18.202 32.980 -3.825 1.00 42.81 99 PRO A N 1
ATOM 735 C CA . PRO A 1 99 ? 18.926 31.731 -4.051 1.00 42.81 99 PRO A CA 1
ATOM 736 C C . PRO A 1 99 ? 20.220 31.926 -4.851 1.00 42.81 99 PRO A C 1
ATOM 738 O O . PRO A 1 99 ? 20.239 32.595 -5.881 1.00 42.81 99 PRO A O 1
ATOM 741 N N . SER A 1 100 ? 21.299 31.291 -4.400 1.00 38.72 100 SER A N 1
ATOM 742 C CA . SER A 1 100 ? 22.580 31.236 -5.099 1.00 38.72 100 SER A CA 1
ATOM 743 C C . SER A 1 100 ? 22.683 29.975 -5.960 1.00 38.72 100 SER A C 1
ATOM 745 O O . SER A 1 100 ? 22.823 28.858 -5.471 1.00 38.72 100 SER A O 1
ATOM 747 N N . THR A 1 101 ? 22.658 30.184 -7.274 1.00 43.25 101 THR A N 1
ATOM 748 C CA . THR A 1 101 ? 23.240 29.297 -8.283 1.00 43.25 101 THR A CA 1
ATOM 749 C C . THR A 1 101 ? 24.753 29.213 -8.084 1.00 43.25 101 THR A C 1
ATOM 751 O O . THR A 1 101 ? 25.443 30.229 -8.178 1.00 43.25 101 THR A O 1
ATOM 754 N N . SER A 1 102 ? 25.281 28.012 -7.853 1.00 41.44 102 SER A N 1
ATOM 755 C CA . SER A 1 102 ? 26.715 27.731 -7.930 1.00 41.44 102 SER A CA 1
ATOM 756 C C . SER A 1 102 ? 26.980 26.570 -8.888 1.00 41.44 102 SER A C 1
ATOM 758 O O . SER A 1 102 ? 26.672 25.409 -8.642 1.00 41.44 102 SER A O 1
ATOM 760 N N . THR A 1 103 ? 27.580 26.929 -10.017 1.00 40.84 103 THR A N 1
ATOM 761 C CA . THR A 1 103 ? 28.360 26.067 -10.904 1.00 40.84 103 THR A CA 1
ATOM 762 C C . THR A 1 103 ? 29.479 25.376 -10.124 1.00 40.84 103 THR A C 1
ATOM 764 O O . THR A 1 103 ? 30.405 26.043 -9.657 1.00 40.84 103 THR A O 1
ATOM 767 N N . SER A 1 104 ? 29.440 24.047 -10.028 1.00 46.12 104 SER A N 1
ATOM 768 C CA . SER A 1 104 ? 30.562 23.224 -9.574 1.00 46.12 104 SER A CA 1
ATOM 769 C C . SER A 1 104 ? 31.238 22.551 -10.770 1.00 46.12 104 SER A C 1
ATOM 771 O O . SER A 1 104 ? 30.663 21.750 -11.503 1.00 46.12 104 SER A O 1
ATOM 773 N N . ARG A 1 105 ? 32.506 22.923 -10.971 1.00 38.75 105 ARG A N 1
ATOM 774 C CA . ARG A 1 105 ? 33.449 22.237 -11.852 1.00 38.75 105 ARG A CA 1
ATOM 775 C C . ARG A 1 105 ? 33.776 20.849 -11.305 1.00 38.75 105 ARG A C 1
ATOM 777 O O . ARG A 1 105 ? 33.973 20.671 -10.106 1.00 38.75 105 ARG A O 1
ATOM 784 N N . ALA A 1 106 ? 33.919 19.931 -12.255 1.00 43.16 106 ALA A N 1
ATOM 785 C CA . ALA A 1 106 ? 34.579 18.635 -12.203 1.00 43.16 106 ALA A CA 1
ATOM 786 C C . ALA A 1 106 ? 35.567 18.428 -11.038 1.00 43.16 106 ALA A C 1
ATOM 788 O O . ALA A 1 106 ? 36.633 19.046 -10.980 1.00 43.16 106 ALA A O 1
ATOM 789 N N . ARG A 1 107 ? 35.262 17.442 -10.189 1.00 44.94 107 ARG A N 1
ATOM 790 C CA . ARG A 1 107 ? 36.273 16.624 -9.520 1.00 44.94 107 ARG A CA 1
ATOM 791 C C . ARG A 1 107 ? 35.944 15.154 -9.736 1.00 44.94 107 ARG A C 1
ATOM 793 O O . ARG A 1 107 ? 34.929 14.644 -9.286 1.00 44.94 107 ARG A O 1
ATOM 800 N N . LYS A 1 108 ? 36.852 14.539 -10.485 1.00 46.09 108 LYS A N 1
ATOM 801 C CA . LYS A 1 108 ? 37.0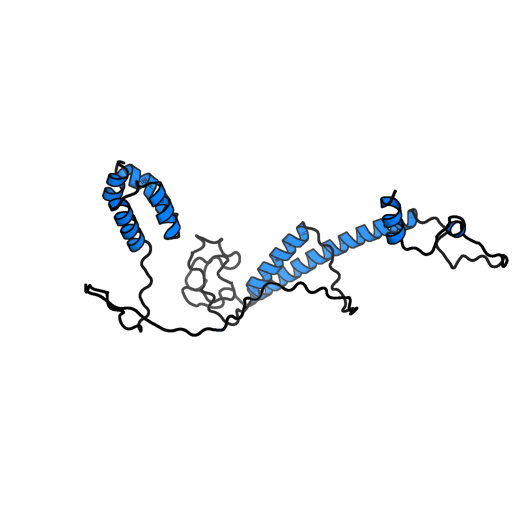58 13.117 -10.703 1.00 46.09 108 LYS A CA 1
ATOM 802 C C . LYS A 1 108 ? 37.334 12.445 -9.354 1.00 46.09 108 LYS A C 1
ATOM 804 O O . LYS A 1 108 ? 38.348 12.739 -8.725 1.00 46.09 108 LYS A O 1
ATOM 809 N N . GLY A 1 109 ? 36.410 11.595 -8.933 1.00 36.50 109 GLY A N 1
ATOM 810 C CA . GLY A 1 109 ? 36.518 10.684 -7.800 1.00 36.50 109 GLY A CA 1
ATOM 811 C C . GLY A 1 109 ? 35.676 9.462 -8.140 1.00 36.50 109 GLY A C 1
ATOM 812 O O . GLY A 1 109 ? 34.458 9.499 -8.016 1.00 36.50 109 GLY A O 1
ATOM 813 N N . GLU A 1 110 ? 36.330 8.446 -8.697 1.00 45.84 110 GLU A N 1
ATOM 814 C CA . GLU A 1 110 ? 35.769 7.116 -8.921 1.00 45.84 110 GLU A CA 1
ATOM 815 C C . GLU A 1 110 ? 35.655 6.415 -7.565 1.00 45.84 110 GLU A C 1
ATOM 817 O O . GLU A 1 110 ? 36.617 5.829 -7.078 1.00 45.84 110 GLU A O 1
ATOM 822 N N . ASP A 1 111 ? 34.475 6.491 -6.959 1.00 39.06 111 ASP A N 1
ATOM 823 C CA . ASP A 1 111 ? 33.968 5.411 -6.117 1.00 39.06 111 ASP A CA 1
ATOM 824 C C . ASP A 1 111 ? 33.121 4.493 -7.009 1.00 39.06 111 ASP A C 1
ATOM 826 O O . ASP A 1 111 ? 32.434 4.989 -7.913 1.00 39.06 111 ASP A O 1
ATOM 830 N N . PRO A 1 112 ? 33.183 3.161 -6.826 1.00 44.19 112 PRO A N 1
ATOM 831 C CA . PRO A 1 112 ? 32.575 2.218 -7.744 1.00 44.19 112 PRO A CA 1
ATOM 832 C C . PRO A 1 112 ? 31.066 2.415 -7.716 1.00 44.19 112 PRO A C 1
ATOM 834 O O . PRO A 1 112 ? 30.386 2.116 -6.732 1.00 44.19 112 PRO A O 1
ATOM 837 N N . ALA A 1 113 ? 30.563 2.934 -8.833 1.00 38.53 113 ALA A N 1
ATOM 838 C CA . ALA A 1 113 ? 29.161 2.943 -9.161 1.00 38.53 113 ALA A CA 1
ATOM 839 C C . ALA A 1 113 ? 28.603 1.548 -8.872 1.00 38.53 113 ALA A C 1
ATOM 841 O O . ALA A 1 113 ? 29.017 0.556 -9.476 1.00 38.53 113 ALA A O 1
ATOM 842 N N . GLN A 1 114 ? 27.639 1.478 -7.952 1.00 43.97 114 GLN A N 1
ATOM 843 C CA . GLN A 1 114 ? 26.595 0.477 -8.079 1.00 43.97 114 GLN A CA 1
ATOM 844 C C . GLN A 1 114 ? 26.119 0.609 -9.516 1.00 43.97 114 GLN A C 1
ATOM 846 O O . GLN A 1 114 ? 25.596 1.662 -9.882 1.00 43.97 114 GLN A O 1
ATOM 851 N N . ALA A 1 115 ? 26.431 -0.392 -10.340 1.00 45.62 115 ALA A N 1
ATOM 852 C CA . ALA A 1 115 ? 25.942 -0.464 -11.698 1.00 45.62 115 ALA A CA 1
ATOM 853 C C . ALA A 1 115 ? 24.440 -0.229 -11.599 1.00 45.62 115 ALA A C 1
ATOM 855 O O . ALA A 1 115 ? 23.723 -1.025 -10.985 1.00 45.62 115 ALA A O 1
ATOM 856 N N . VAL A 1 116 ? 23.998 0.929 -12.081 1.00 54.16 116 VAL A N 1
ATOM 857 C CA . VAL A 1 116 ? 22.585 1.246 -12.176 1.00 54.16 116 VAL A CA 1
ATOM 858 C C . VAL A 1 116 ? 22.120 0.303 -13.268 1.00 54.16 116 VAL A C 1
ATOM 860 O O . VAL A 1 116 ? 22.314 0.561 -14.449 1.00 54.16 116 VAL A O 1
ATOM 863 N N . VAL A 1 117 ? 21.703 -0.897 -12.866 1.00 61.06 117 VAL A N 1
ATOM 864 C CA . VAL A 1 117 ? 21.058 -1.838 -13.769 1.00 61.06 117 VAL A CA 1
ATOM 865 C C . VAL A 1 117 ? 19.853 -1.065 -14.278 1.00 61.06 117 VAL A C 1
ATOM 867 O O . VAL A 1 117 ? 19.034 -0.644 -13.460 1.00 61.06 117 VAL A O 1
ATOM 870 N N . ASP A 1 118 ? 19.792 -0.800 -15.582 1.00 72.81 118 ASP A N 1
ATOM 871 C CA . ASP A 1 118 ? 18.633 -0.162 -16.200 1.00 72.81 118 ASP A CA 1
ATOM 872 C C . ASP A 1 118 ? 17.446 -1.120 -16.057 1.00 72.81 118 ASP A C 1
ATOM 874 O O . ASP A 1 118 ? 17.214 -2.027 -16.861 1.00 72.81 118 ASP A O 1
ATOM 878 N N . LEU A 1 119 ? 16.746 -0.980 -14.931 1.00 84.56 119 LEU A N 1
ATOM 879 C CA . LEU A 1 119 ? 15.570 -1.764 -14.606 1.00 84.56 119 LEU A CA 1
ATOM 880 C C . LEU A 1 119 ? 14.442 -1.329 -15.530 1.00 84.56 119 LEU A C 1
ATOM 882 O O . LEU A 1 119 ? 14.217 -0.138 -15.755 1.00 84.56 119 LEU A O 1
ATOM 886 N N . SER A 1 120 ? 13.671 -2.304 -16.000 1.00 90.25 120 SER A N 1
ATOM 887 C CA . SER A 1 120 ? 12.400 -2.011 -16.647 1.00 90.25 120 SER A CA 1
ATOM 888 C C . SER A 1 120 ? 11.493 -1.187 -15.739 1.00 90.25 120 SER A C 1
ATOM 890 O O . SER A 1 120 ? 11.527 -1.324 -14.514 1.00 90.25 120 SER A O 1
ATOM 892 N N . GLU A 1 121 ? 10.614 -0.380 -16.334 1.00 92.31 121 GLU A N 1
ATOM 893 C CA . GLU A 1 121 ? 9.603 0.362 -15.574 1.00 92.31 121 GLU A CA 1
ATOM 894 C C . GLU A 1 121 ? 8.785 -0.588 -14.680 1.00 92.31 121 GLU A C 1
ATOM 896 O O . GLU A 1 121 ? 8.613 -0.332 -13.488 1.00 92.31 121 GLU A O 1
ATOM 901 N N . ALA A 1 122 ? 8.390 -1.750 -15.208 1.00 91.25 122 ALA A N 1
ATOM 902 C CA . ALA A 1 122 ? 7.675 -2.777 -14.454 1.00 91.25 122 ALA A CA 1
ATOM 903 C C . ALA A 1 122 ? 8.485 -3.322 -13.260 1.00 91.25 122 ALA A C 1
ATOM 905 O O . ALA A 1 122 ? 7.958 -3.405 -12.149 1.00 91.25 122 ALA A O 1
ATOM 906 N N . ALA A 1 123 ? 9.769 -3.643 -13.451 1.00 93.69 123 ALA A N 1
ATOM 907 C CA . ALA A 1 123 ? 10.633 -4.111 -12.367 1.00 93.69 123 ALA A CA 1
ATOM 908 C C . ALA A 1 123 ? 10.903 -3.021 -11.329 1.00 93.69 123 ALA A C 1
ATOM 910 O O . ALA A 1 123 ? 10.987 -3.319 -10.139 1.00 93.69 123 ALA A O 1
ATOM 911 N N . SER A 1 124 ? 10.983 -1.755 -11.744 1.00 93.88 124 SER A N 1
ATOM 912 C CA . SER A 1 124 ? 11.142 -0.629 -10.822 1.00 93.88 124 SER A CA 1
ATOM 913 C C . SER A 1 124 ? 9.939 -0.507 -9.878 1.00 93.88 124 SER A C 1
ATOM 915 O O . SER A 1 124 ? 10.108 -0.350 -8.667 1.00 93.88 124 SER A O 1
ATOM 917 N N . VAL A 1 125 ? 8.720 -0.681 -10.401 1.00 95.25 125 VAL A N 1
ATOM 918 C CA . VAL A 1 125 ? 7.486 -0.665 -9.608 1.00 95.25 125 VAL A CA 1
ATOM 919 C C . VAL A 1 125 ? 7.443 -1.854 -8.646 1.00 95.25 125 VAL A C 1
ATOM 921 O O . VAL A 1 125 ? 7.120 -1.667 -7.470 1.00 95.25 125 VAL A O 1
ATOM 924 N N . GLU A 1 126 ? 7.805 -3.058 -9.100 1.00 95.00 126 GLU A N 1
ATOM 925 C CA . GLU A 1 126 ? 7.845 -4.252 -8.243 1.00 95.00 126 GLU A CA 1
ATOM 926 C C . GLU A 1 126 ? 8.885 -4.101 -7.116 1.00 95.00 126 GLU A C 1
ATOM 928 O O . GLU A 1 126 ? 8.573 -4.316 -5.942 1.00 95.00 126 GLU A O 1
ATOM 933 N N . MET A 1 127 ? 10.089 -3.618 -7.438 1.00 95.75 127 MET A N 1
ATOM 934 C CA . MET A 1 127 ? 11.146 -3.333 -6.462 1.00 95.75 127 MET A CA 1
ATOM 935 C C . MET A 1 127 ? 10.701 -2.312 -5.412 1.00 95.75 127 MET A C 1
ATOM 937 O O . MET A 1 127 ? 10.918 -2.520 -4.217 1.00 95.75 127 MET A O 1
ATOM 941 N N . LEU A 1 128 ? 10.022 -1.236 -5.824 1.00 94.62 128 LEU A N 1
ATOM 942 C CA . LEU A 1 128 ? 9.499 -0.227 -4.899 1.00 94.62 128 LEU A CA 1
ATOM 943 C C . LEU A 1 128 ? 8.456 -0.806 -3.932 1.00 94.62 128 LEU A C 1
ATOM 945 O O . LEU A 1 128 ? 8.430 -0.420 -2.756 1.00 94.62 128 LEU A O 1
ATOM 949 N N . GLN A 1 129 ? 7.609 -1.729 -4.395 1.00 93.81 129 GLN A N 1
ATOM 950 C CA . GLN A 1 129 ? 6.629 -2.413 -3.547 1.00 93.81 129 GLN A CA 1
ATOM 951 C C . GLN A 1 129 ? 7.313 -3.328 -2.526 1.00 93.81 129 GLN A C 1
ATOM 953 O O . GLN A 1 129 ? 7.003 -3.244 -1.332 1.00 93.81 129 GLN A O 1
ATOM 958 N N . VAL A 1 130 ? 8.285 -4.132 -2.965 1.00 95.00 130 VAL A N 1
ATOM 959 C CA . VAL A 1 130 ? 9.074 -5.012 -2.088 1.00 95.00 130 VAL A CA 1
ATOM 960 C C . VAL A 1 130 ? 9.845 -4.194 -1.047 1.00 95.00 130 VAL A C 1
ATOM 962 O O . VAL A 1 130 ? 9.767 -4.481 0.149 1.00 95.00 130 VAL A O 1
ATOM 965 N N . ASP A 1 131 ? 10.499 -3.103 -1.450 1.00 93.88 131 ASP A N 1
ATOM 966 C CA . ASP A 1 131 ? 11.243 -2.225 -0.539 1.00 93.88 131 ASP A CA 1
ATOM 967 C C . ASP A 1 131 ? 10.316 -1.493 0.450 1.00 93.88 131 ASP A C 1
ATOM 969 O O . ASP A 1 131 ? 10.680 -1.232 1.602 1.00 93.88 131 ASP A O 1
ATOM 973 N N . ARG A 1 132 ? 9.085 -1.148 0.048 1.00 91.44 132 ARG A N 1
ATOM 974 C CA . ARG A 1 132 ? 8.066 -0.610 0.968 1.00 91.44 132 ARG A CA 1
ATOM 975 C C . ARG A 1 132 ? 7.654 -1.650 2.012 1.00 91.44 132 ARG A C 1
ATOM 977 O O . ARG A 1 132 ? 7.585 -1.316 3.196 1.00 91.44 132 ARG A O 1
ATOM 984 N N . ALA A 1 133 ? 7.418 -2.891 1.591 1.00 89.81 133 ALA A N 1
ATOM 985 C CA . ALA A 1 133 ? 7.071 -3.990 2.485 1.00 89.81 133 ALA A CA 1
ATOM 986 C C . ALA A 1 133 ? 8.210 -4.296 3.473 1.00 89.81 133 ALA A C 1
ATOM 988 O O . ALA A 1 133 ? 7.972 -4.342 4.683 1.00 89.81 133 ALA A O 1
ATOM 989 N N . LEU A 1 134 ? 9.456 -4.376 2.994 1.00 92.12 134 LEU A N 1
ATOM 990 C CA . LEU A 1 134 ? 10.641 -4.565 3.836 1.00 92.12 134 LEU A CA 1
ATOM 991 C C . LEU A 1 134 ? 10.787 -3.452 4.872 1.00 92.12 134 LEU A C 1
ATOM 993 O O . LEU A 1 134 ? 11.000 -3.735 6.051 1.00 92.12 134 LEU A O 1
ATOM 997 N N . ARG A 1 135 ? 10.604 -2.185 4.480 1.00 89.19 135 ARG A N 1
ATOM 998 C CA . ARG A 1 135 ? 10.626 -1.059 5.427 1.00 89.19 135 ARG A CA 1
ATOM 999 C C . ARG A 1 135 ? 9.563 -1.203 6.512 1.00 89.19 135 ARG A C 1
ATOM 1001 O O . ARG A 1 135 ? 9.876 -0.963 7.675 1.00 89.19 135 ARG A O 1
ATOM 1008 N N . SER A 1 136 ? 8.350 -1.645 6.180 1.00 85.38 136 SER A N 1
ATOM 1009 C CA . SER A 1 136 ? 7.284 -1.834 7.181 1.00 85.38 136 SER A CA 1
ATOM 1010 C C . SER A 1 136 ? 7.598 -2.922 8.222 1.00 85.38 136 SER A C 1
ATOM 1012 O O . SER A 1 136 ? 7.157 -2.824 9.366 1.00 85.38 136 SER A O 1
ATOM 1014 N N . LEU A 1 137 ? 8.402 -3.922 7.839 1.00 87.69 137 LEU A N 1
ATOM 1015 C CA . LEU A 1 137 ? 8.803 -5.069 8.663 1.00 87.69 137 LEU A CA 1
ATOM 1016 C C . LEU A 1 137 ? 10.180 -4.915 9.321 1.00 87.69 137 LEU A C 1
ATOM 1018 O O . LEU A 1 137 ? 10.582 -5.792 10.076 1.00 87.69 137 LEU A O 1
ATOM 1022 N N . THR A 1 138 ? 10.919 -3.836 9.058 1.00 86.75 138 THR A N 1
ATOM 1023 C CA . THR A 1 138 ? 12.275 -3.629 9.612 1.00 86.75 138 THR A CA 1
ATOM 1024 C C . THR A 1 138 ? 12.433 -2.301 10.348 1.00 86.75 138 THR A C 1
ATOM 1026 O O . THR A 1 138 ? 13.297 -2.182 11.218 1.00 86.75 138 THR A O 1
ATOM 1029 N N . SER A 1 139 ? 11.591 -1.302 10.057 1.00 76.06 139 SER A N 1
ATOM 1030 C CA . SER A 1 139 ? 11.680 0.023 10.678 1.00 76.06 139 SER A CA 1
ATOM 1031 C C . SER A 1 139 ? 11.238 -0.031 12.139 1.00 76.06 139 SER A C 1
ATOM 1033 O O . SER A 1 139 ? 10.067 0.145 12.471 1.00 76.06 139 SER A O 1
ATOM 1035 N N . LYS A 1 140 ? 12.195 -0.236 13.043 1.00 62.97 140 LYS A N 1
ATOM 1036 C CA . LYS A 1 140 ? 12.010 -0.000 14.474 1.00 62.97 140 LYS A CA 1
ATOM 1037 C C . LYS A 1 140 ? 12.108 1.507 14.697 1.00 62.97 140 LYS A C 1
ATOM 1039 O O . LYS A 1 140 ? 13.211 2.047 14.735 1.00 62.97 140 LYS A O 1
ATOM 1044 N N . SER A 1 141 ? 10.969 2.200 14.739 1.00 55.12 141 SER A N 1
ATOM 1045 C CA . SER A 1 141 ? 10.917 3.663 14.850 1.00 55.12 141 SER A CA 1
ATOM 1046 C C . SER A 1 141 ? 11.744 4.142 16.048 1.00 55.12 141 SER A C 1
ATOM 1048 O O . SER A 1 141 ? 11.343 3.967 17.200 1.00 55.12 141 SER A O 1
ATOM 1050 N N . LYS A 1 142 ? 12.908 4.740 15.785 1.00 45.12 142 LYS A N 1
ATOM 1051 C CA . LYS A 1 142 ? 13.625 5.545 16.772 1.00 45.12 142 LYS A CA 1
ATOM 1052 C C . LYS A 1 142 ? 12.965 6.924 16.772 1.00 45.12 142 LYS A C 1
ATOM 1054 O O . LYS A 1 142 ? 12.842 7.543 15.722 1.00 45.12 142 LYS A O 1
ATOM 1059 N N . SER A 1 143 ? 12.515 7.356 17.948 1.00 46.09 143 SER A N 1
ATOM 1060 C CA . SER A 1 143 ? 12.142 8.741 18.279 1.00 46.09 143 SER A CA 1
ATOM 1061 C C . SER A 1 143 ? 11.091 9.426 17.391 1.00 46.09 143 SER A C 1
ATOM 1063 O O . SER A 1 143 ? 11.394 10.224 16.512 1.00 46.09 143 SER A O 1
ATOM 1065 N N . SER A 1 144 ? 9.829 9.151 17.687 1.00 44.25 144 SER A N 1
ATOM 1066 C CA . SER A 1 144 ? 8.715 10.104 17.853 1.00 44.25 144 SER A CA 1
ATOM 1067 C C . SER A 1 144 ? 7.452 9.251 17.877 1.00 44.25 144 SER A C 1
ATOM 1069 O O . SER A 1 144 ? 7.392 8.231 17.198 1.00 44.25 144 SER A O 1
ATOM 1071 N N . ALA A 1 145 ? 6.492 9.574 18.739 1.00 55.62 145 ALA A N 1
ATOM 1072 C CA . ALA A 1 145 ? 5.294 8.770 18.949 1.00 55.62 145 ALA A CA 1
ATOM 1073 C C . ALA A 1 145 ? 4.524 8.563 17.630 1.00 55.62 145 ALA A C 1
ATOM 1075 O O . ALA A 1 145 ? 3.682 9.385 17.266 1.00 55.62 145 ALA A O 1
ATOM 1076 N N . VAL A 1 146 ? 4.804 7.473 16.910 1.00 63.72 146 VAL A N 1
ATOM 1077 C CA . VAL A 1 146 ? 3.994 7.028 15.777 1.00 63.72 146 VAL A CA 1
ATOM 1078 C C . VAL A 1 146 ? 2.680 6.565 16.386 1.00 63.72 146 VAL A C 1
ATOM 1080 O O . VAL A 1 146 ? 2.552 5.447 16.879 1.00 63.72 146 VAL A O 1
ATOM 1083 N N . LYS A 1 147 ? 1.724 7.489 16.456 1.00 69.38 147 LYS A N 1
ATOM 1084 C CA . LYS A 1 147 ? 0.372 7.214 16.932 1.00 69.38 147 LYS A CA 1
ATOM 1085 C C . LYS A 1 147 ? -0.233 6.192 15.970 1.00 69.38 147 LYS A C 1
ATOM 1087 O O . LYS A 1 147 ? -0.386 6.488 14.787 1.00 69.38 147 LYS A O 1
ATOM 1092 N N . GLY A 1 148 ? -0.529 4.989 16.459 1.00 80.50 148 GLY A N 1
ATOM 1093 C CA . GLY A 1 148 ? -1.209 3.968 15.661 1.00 80.50 148 GLY A CA 1
ATOM 1094 C C . GLY A 1 148 ? -2.561 4.471 15.138 1.00 80.50 148 GLY A C 1
ATOM 1095 O O . GLY A 1 148 ? -3.206 5.318 15.762 1.00 80.50 148 GLY A O 1
ATOM 1096 N N . CYS A 1 149 ? -3.003 3.961 13.986 1.00 90.44 149 CYS A N 1
ATOM 1097 C CA . CYS A 1 149 ? -4.321 4.279 13.437 1.00 90.44 149 CYS A CA 1
ATOM 1098 C C . CYS A 1 149 ? -5.413 3.505 14.182 1.00 90.44 149 CYS A C 1
ATOM 1100 O O . CYS A 1 149 ? -5.387 2.275 14.236 1.00 90.44 149 CYS A O 1
ATOM 1102 N N . PHE A 1 150 ? -6.443 4.216 14.644 1.00 93.50 150 PHE A N 1
ATOM 1103 C CA . PHE A 1 150 ? -7.667 3.638 15.224 1.00 93.50 150 PHE A CA 1
ATOM 1104 C C . PHE A 1 150 ? -8.832 3.561 14.229 1.00 93.50 150 PHE A C 1
ATOM 1106 O O . PHE A 1 150 ? -9.992 3.422 14.597 1.00 93.50 150 PHE A O 1
ATOM 1113 N N . CYS A 1 151 ? -8.527 3.643 12.940 1.00 95.00 151 CYS A N 1
ATOM 1114 C CA . CYS A 1 151 ? -9.514 3.677 11.870 1.00 95.00 151 CYS A CA 1
ATOM 1115 C C . CYS A 1 151 ? -10.262 2.353 11.637 1.00 95.00 151 CYS A C 1
ATOM 1117 O O . CYS A 1 151 ? -11.188 2.345 10.830 1.00 95.00 151 CYS A O 1
ATOM 1119 N N . GLN A 1 152 ? -9.856 1.242 12.268 1.00 94.44 152 GLN A N 1
ATOM 1120 C CA . GLN A 1 152 ? -10.460 -0.090 12.080 1.00 94.44 152 GLN A CA 1
ATOM 1121 C C . GLN A 1 152 ? -10.599 -0.492 10.600 1.00 94.44 152 GLN A C 1
ATOM 1123 O O . GLN A 1 152 ? -11.617 -1.034 10.184 1.00 94.44 152 GLN A O 1
ATOM 1128 N N . ALA A 1 153 ? -9.606 -0.131 9.783 1.00 94.06 153 ALA A N 1
ATOM 1129 C CA . ALA A 1 153 ? -9.609 -0.313 8.328 1.00 94.06 153 ALA A CA 1
ATOM 1130 C C . ALA A 1 153 ? -10.785 0.340 7.556 1.00 94.06 153 ALA A C 1
ATOM 1132 O O . ALA A 1 153 ? -11.011 0.034 6.392 1.00 94.06 153 ALA A O 1
ATOM 1133 N N . ARG A 1 154 ? -11.509 1.295 8.158 1.00 95.69 154 ARG A N 1
ATOM 1134 C CA . ARG A 1 154 ? -12.554 2.077 7.463 1.00 95.69 154 ARG A CA 1
ATOM 1135 C C . ARG A 1 154 ? -11.982 3.173 6.564 1.00 95.69 154 ARG A C 1
ATOM 1137 O O . ARG A 1 154 ? -12.632 3.605 5.622 1.00 95.69 154 ARG A O 1
ATOM 1144 N N . LEU A 1 155 ? -10.787 3.664 6.906 1.00 96.25 155 LEU A N 1
ATOM 1145 C CA . LEU A 1 155 ? -10.103 4.753 6.193 1.00 96.25 155 LEU A CA 1
ATOM 1146 C C . LEU A 1 155 ? -8.942 4.270 5.328 1.00 96.25 155 LEU A C 1
ATOM 1148 O O . LEU A 1 155 ? -8.654 4.856 4.292 1.00 96.25 155 LEU A O 1
ATOM 1152 N N . HIS A 1 156 ? -8.258 3.231 5.793 1.00 94.56 156 HIS A N 1
ATOM 1153 C CA . HIS A 1 156 ? -7.072 2.668 5.168 1.00 94.56 156 HIS A CA 1
ATOM 1154 C C . HIS A 1 156 ? -7.322 1.181 4.927 1.00 94.56 156 HIS A C 1
ATOM 1156 O O . HIS A 1 156 ? -8.054 0.583 5.718 1.00 94.56 156 HIS A O 1
ATOM 1162 N N . PRO A 1 157 ? -6.694 0.571 3.910 1.00 95.62 157 PRO A N 1
ATOM 1163 C CA . PRO A 1 157 ? -6.842 -0.854 3.654 1.00 95.62 157 PRO A CA 1
ATOM 1164 C C . PRO A 1 157 ? -6.519 -1.697 4.889 1.00 95.62 157 PRO A C 1
ATOM 1166 O O . PRO A 1 157 ? -5.699 -1.308 5.731 1.00 95.62 157 PRO A O 1
ATOM 1169 N N . LEU A 1 158 ? -7.160 -2.859 4.985 1.00 95.75 158 LEU A N 1
ATOM 1170 C CA . LEU A 1 158 ? -6.864 -3.853 6.011 1.00 95.75 158 LEU A CA 1
ATOM 1171 C C . LEU A 1 158 ? -5.381 -4.251 5.939 1.00 95.75 158 LEU A C 1
ATOM 1173 O O . LEU A 1 158 ? -4.810 -4.348 4.852 1.00 95.75 158 LEU A O 1
ATOM 1177 N N . SER A 1 159 ? -4.746 -4.454 7.092 1.00 92.88 159 SER A N 1
ATOM 1178 C CA . SER A 1 159 ? -3.365 -4.939 7.133 1.00 92.88 159 SER A CA 1
ATOM 1179 C C . SER A 1 159 ? -3.273 -6.326 6.493 1.00 92.88 159 SER A C 1
ATOM 1181 O O . SER A 1 159 ? -4.001 -7.238 6.881 1.00 92.88 159 SER A O 1
ATOM 1183 N N . SER A 1 160 ? -2.356 -6.495 5.537 1.00 91.06 160 SER A N 1
ATOM 1184 C CA . SER A 1 160 ? -2.121 -7.772 4.849 1.00 91.06 160 SER A CA 1
ATOM 1185 C C . SER A 1 160 ? -1.442 -8.818 5.733 1.00 91.06 160 SER A C 1
ATOM 1187 O O . SER A 1 160 ? -1.547 -10.007 5.463 1.00 91.06 160 SER A O 1
ATOM 1189 N N . TYR A 1 161 ? -0.733 -8.379 6.775 1.00 89.94 161 TYR A N 1
ATOM 1190 C CA . TYR A 1 161 ? 0.028 -9.265 7.658 1.00 89.94 161 TYR A CA 1
ATOM 1191 C C . TYR A 1 161 ? -0.734 -9.595 8.943 1.00 89.94 161 TYR A C 1
ATOM 1193 O O . TYR A 1 161 ? -0.591 -10.688 9.479 1.00 89.94 161 TYR A O 1
ATOM 1201 N N . ILE A 1 162 ? -1.509 -8.636 9.465 1.00 91.94 162 ILE A N 1
ATOM 1202 C CA . ILE A 1 162 ? -2.163 -8.746 10.776 1.00 91.94 162 ILE A CA 1
ATOM 1203 C C . ILE A 1 162 ? -3.517 -8.033 10.731 1.00 91.94 162 ILE A C 1
ATOM 1205 O O . ILE A 1 162 ? -3.617 -6.884 11.157 1.00 91.94 162 ILE A O 1
ATOM 1209 N N . PRO A 1 163 ? -4.573 -8.666 10.206 1.00 94.75 163 PRO A N 1
ATOM 1210 C CA . PRO A 1 163 ? -5.877 -8.017 10.083 1.00 94.75 163 PRO A CA 1
ATOM 1211 C C . PRO A 1 163 ? -6.541 -7.755 11.444 1.00 94.75 163 PRO A C 1
ATOM 1213 O O . PRO A 1 163 ? -7.306 -6.800 11.577 1.00 94.75 163 PRO A O 1
ATOM 1216 N N . LEU A 1 164 ? -6.230 -8.566 12.461 1.00 95.62 164 LEU A N 1
ATOM 1217 C CA . LEU A 1 164 ? -6.781 -8.481 13.814 1.00 95.62 164 LEU A CA 1
ATOM 1218 C C . LEU A 1 164 ? -5.661 -8.553 14.852 1.00 95.62 164 LEU A C 1
ATOM 1220 O O . LEU A 1 164 ? -4.737 -9.353 14.720 1.00 95.62 164 LEU A O 1
ATOM 1224 N N . CYS A 1 165 ? -5.759 -7.763 15.920 1.00 94.56 165 CYS A N 1
ATOM 1225 C CA . CYS A 1 165 ? -4.868 -7.921 17.066 1.00 94.56 165 CYS A CA 1
ATOM 1226 C C . CYS A 1 165 ? -5.126 -9.272 17.765 1.00 94.56 165 CYS A C 1
ATOM 1228 O O . CYS A 1 165 ? -6.272 -9.533 18.134 1.00 94.56 165 CYS A O 1
ATOM 1230 N N . PRO A 1 166 ? -4.097 -10.094 18.043 1.00 93.44 166 PRO A N 1
ATOM 1231 C CA . PRO A 1 166 ? -4.287 -11.403 18.675 1.00 93.44 166 PRO A CA 1
ATOM 1232 C C . PRO A 1 166 ? -4.753 -11.321 20.138 1.00 93.44 166 PRO A C 1
ATOM 1234 O O . PRO A 1 166 ? -5.276 -12.295 20.664 1.00 93.44 166 PRO A O 1
ATOM 1237 N N . SER A 1 167 ? -4.577 -10.172 20.803 1.00 96.12 167 SER A N 1
ATOM 1238 C CA . SER A 1 167 ? -4.950 -9.992 22.212 1.00 96.12 167 SER A CA 1
ATOM 1239 C C . SER A 1 167 ? -6.337 -9.371 22.404 1.00 96.12 167 SER A C 1
ATOM 1241 O O . SER A 1 167 ? -7.081 -9.828 23.264 1.00 96.12 167 SER A O 1
ATOM 1243 N N . CYS A 1 168 ? -6.702 -8.347 21.623 1.00 96.00 168 CYS A N 1
ATOM 1244 C CA . CYS A 1 168 ? -7.972 -7.623 21.796 1.00 96.00 168 CYS A CA 1
ATOM 1245 C C . CYS A 1 168 ? -8.891 -7.629 20.565 1.00 96.00 168 CYS A C 1
ATOM 1247 O O . CYS A 1 168 ? -9.901 -6.931 20.564 1.00 96.00 168 CYS A O 1
ATOM 1249 N N . ALA A 1 169 ? -8.533 -8.362 19.505 1.00 95.81 169 ALA A N 1
ATOM 1250 C CA . ALA A 1 169 ? -9.289 -8.464 18.252 1.00 95.81 169 ALA A CA 1
ATOM 1251 C C . ALA A 1 169 ? -9.572 -7.126 17.532 1.00 95.81 169 ALA A C 1
ATOM 1253 O O . ALA A 1 169 ? -10.423 -7.065 16.646 1.00 95.81 169 ALA A O 1
ATOM 1254 N N . LEU A 1 170 ? -8.845 -6.048 17.856 1.00 95.44 170 LEU A N 1
ATOM 1255 C CA . LEU A 1 170 ? -8.950 -4.785 17.123 1.00 95.44 170 LEU A CA 1
ATOM 1256 C C . LEU A 1 170 ? -8.593 -5.000 15.645 1.00 95.44 170 LEU A C 1
ATOM 1258 O O . LEU A 1 170 ? -7.515 -5.514 15.350 1.00 95.44 170 LEU A O 1
ATOM 1262 N N . VAL A 1 171 ? -9.458 -4.545 14.735 1.00 96.56 171 VAL A N 1
ATOM 1263 C CA . VAL A 1 171 ? -9.187 -4.521 13.290 1.00 96.56 171 VAL A CA 1
ATOM 1264 C C . VAL A 1 171 ? -8.066 -3.527 12.985 1.00 96.56 171 VAL A C 1
ATOM 1266 O O . VAL A 1 171 ? -8.170 -2.341 13.309 1.00 96.56 171 VAL A O 1
ATOM 1269 N N . LEU A 1 172 ? -6.993 -3.993 12.349 1.00 94.62 172 LEU A N 1
ATOM 1270 C CA . LEU A 1 172 ? -5.809 -3.187 12.057 1.00 94.62 172 LEU A CA 1
ATOM 1271 C C . LEU A 1 172 ? -5.711 -2.866 10.565 1.00 94.62 172 LEU A C 1
ATOM 1273 O O . LEU A 1 172 ? -5.914 -3.720 9.705 1.00 94.62 172 LEU A O 1
ATOM 1277 N N . CYS A 1 173 ? -5.352 -1.624 10.248 1.00 94.56 173 CYS A N 1
ATOM 1278 C CA . CYS A 1 173 ? -5.087 -1.211 8.875 1.00 94.56 173 CYS A CA 1
ATOM 1279 C C . CYS A 1 173 ? -3.591 -1.253 8.533 1.00 94.56 173 CYS A C 1
ATOM 1281 O O . CYS A 1 173 ? -2.748 -1.453 9.406 1.00 94.56 173 CYS A O 1
ATOM 1283 N N . THR A 1 174 ? -3.254 -0.975 7.275 1.00 92.12 174 THR A N 1
ATOM 1284 C CA . THR A 1 174 ? -1.873 -0.911 6.762 1.00 92.12 174 THR A CA 1
ATOM 1285 C C . THR A 1 174 ? -0.957 0.101 7.459 1.00 92.12 174 THR A C 1
ATOM 1287 O O . THR A 1 174 ? 0.260 -0.040 7.375 1.00 92.12 174 THR A O 1
ATOM 1290 N N . LEU A 1 175 ? -1.500 1.107 8.158 1.00 90.38 175 LEU A N 1
ATOM 1291 C CA . LEU A 1 175 ? -0.695 2.055 8.943 1.00 90.38 175 LEU A CA 1
ATOM 1292 C C . LEU A 1 175 ? -0.239 1.493 10.297 1.00 90.38 175 LEU A C 1
ATOM 1294 O O . LEU A 1 175 ? 0.662 2.053 10.917 1.00 90.38 175 LEU A O 1
ATOM 1298 N N . ASN A 1 176 ? -0.850 0.405 10.768 1.00 90.75 176 ASN A N 1
ATOM 1299 C CA . ASN A 1 176 ? -0.444 -0.255 12.002 1.00 90.75 176 ASN A CA 1
ATOM 1300 C C . ASN A 1 176 ? 0.667 -1.252 11.671 1.00 90.75 176 ASN A C 1
ATOM 1302 O O . ASN A 1 176 ? 0.411 -2.338 11.149 1.00 90.75 176 ASN A O 1
ATOM 1306 N N . ALA A 1 177 ? 1.913 -0.860 11.942 1.00 87.75 177 ALA A N 1
ATOM 1307 C CA . ALA A 1 177 ? 3.072 -1.674 11.610 1.00 87.75 177 ALA A CA 1
ATOM 1308 C C . ALA A 1 177 ? 3.087 -2.983 12.428 1.00 87.75 177 ALA A C 1
ATOM 1310 O O . ALA A 1 177 ? 2.830 -2.956 13.633 1.00 87.75 177 ALA A O 1
ATOM 1311 N N . PRO A 1 178 ? 3.467 -4.120 11.825 1.00 87.44 178 PRO A N 1
ATOM 1312 C CA . PRO A 1 178 ? 3.436 -5.431 12.479 1.00 87.44 178 PRO A CA 1
ATOM 1313 C C . PRO A 1 178 ? 4.373 -5.561 13.693 1.00 87.44 178 PRO A C 1
ATOM 1315 O O . PRO A 1 178 ? 4.143 -6.382 14.579 1.00 87.44 178 PRO A O 1
ATOM 1318 N N . ILE A 1 179 ? 5.420 -4.733 13.753 1.00 87.88 179 ILE A N 1
ATOM 1319 C CA . ILE A 1 179 ? 6.373 -4.677 14.874 1.00 87.88 179 ILE A CA 1
ATOM 1320 C C . ILE A 1 179 ? 5.919 -3.696 15.966 1.00 87.88 179 ILE A C 1
ATOM 1322 O O . ILE A 1 179 ? 6.429 -3.730 17.086 1.00 87.88 179 ILE A O 1
ATOM 1326 N N . SER A 1 180 ? 4.984 -2.796 15.652 1.00 87.62 180 SER A N 1
ATOM 1327 C CA . SER A 1 180 ? 4.488 -1.807 16.610 1.00 87.62 180 SER A CA 1
ATOM 1328 C C . SER A 1 180 ? 3.501 -2.440 17.601 1.00 87.62 180 SER A C 1
ATOM 1330 O O . SER A 1 180 ? 2.850 -3.430 17.259 1.00 87.62 180 SER A O 1
ATOM 1332 N N . PRO A 1 181 ? 3.387 -1.912 18.833 1.00 90.94 181 PRO A N 1
ATOM 1333 C CA . PRO A 1 181 ? 2.382 -2.379 19.781 1.00 90.94 181 PRO A CA 1
ATOM 1334 C C . PRO A 1 181 ? 0.967 -2.098 19.270 1.00 90.94 181 PRO A C 1
ATOM 1336 O O . PRO A 1 181 ? 0.722 -1.113 18.571 1.00 90.94 181 PRO A O 1
ATOM 1339 N N . CYS A 1 182 ? 0.008 -2.929 19.679 1.00 92.31 182 CYS A N 1
ATOM 1340 C CA . CYS A 1 182 ? -1.405 -2.655 19.448 1.00 92.31 182 CYS A CA 1
ATOM 1341 C C . CYS A 1 182 ? -1.781 -1.273 20.010 1.00 92.31 182 CYS A C 1
ATOM 1343 O O . CYS A 1 182 ? -1.534 -1.022 21.189 1.00 92.31 182 CYS A O 1
ATOM 1345 N N . PRO A 1 183 ? -2.460 -0.400 19.251 1.00 91.75 183 PRO A N 1
ATOM 1346 C CA . PRO A 1 183 ? -2.853 0.903 19.775 1.00 91.75 183 PRO A CA 1
ATOM 1347 C C . PRO A 1 183 ? -3.939 0.802 20.867 1.00 91.75 183 PRO A C 1
ATOM 1349 O O . PRO A 1 183 ? -4.048 1.698 21.694 1.00 91.75 183 PRO A O 1
ATOM 1352 N N . SER A 1 184 ? -4.712 -0.293 20.923 1.00 93.69 184 SER A N 1
ATOM 1353 C CA . SER A 1 184 ? -5.769 -0.493 21.931 1.00 93.69 184 SER A CA 1
ATOM 1354 C C . SER A 1 184 ? -5.283 -1.165 23.218 1.00 93.69 184 SER A C 1
ATOM 1356 O O . SER A 1 184 ? -5.592 -0.672 24.297 1.00 93.69 184 SER A O 1
ATOM 1358 N N . CYS A 1 185 ? -4.553 -2.281 23.127 1.00 94.06 185 CYS A N 1
ATOM 1359 C CA . CYS A 1 185 ? -4.144 -3.068 24.302 1.00 94.06 185 CYS A CA 1
ATOM 1360 C C . CYS A 1 185 ? -2.635 -3.045 24.570 1.00 94.06 185 CYS A C 1
ATOM 1362 O O . CYS A 1 185 ? -2.170 -3.724 25.479 1.00 94.06 185 CYS A O 1
ATOM 1364 N N . LEU A 1 186 ? -1.860 -2.313 23.762 1.00 91.75 186 LEU A N 1
ATOM 1365 C CA . LEU A 1 186 ? -0.396 -2.237 23.837 1.00 91.75 186 LEU A CA 1
ATOM 1366 C C . LEU A 1 186 ? 0.328 -3.586 23.683 1.00 91.75 186 LEU A C 1
ATOM 1368 O O . LEU A 1 186 ? 1.542 -3.650 23.856 1.00 91.75 186 LEU A O 1
ATOM 1372 N N . HIS A 1 187 ? -0.386 -4.650 23.296 1.00 90.56 187 HIS A N 1
ATOM 1373 C CA . HIS A 1 187 ? 0.201 -5.956 23.027 1.00 90.56 187 HIS A CA 1
ATOM 1374 C C . HIS A 1 187 ? 1.261 -5.851 21.927 1.00 90.56 187 HIS A C 1
ATOM 1376 O O . HIS A 1 187 ? 0.975 -5.379 20.822 1.00 90.56 187 HIS A O 1
ATOM 1382 N N . ALA A 1 188 ? 2.473 -6.298 22.243 1.00 86.00 188 ALA A N 1
ATOM 1383 C CA . ALA A 1 188 ? 3.601 -6.358 21.332 1.00 86.00 188 ALA A CA 1
ATOM 1384 C C . ALA A 1 188 ? 4.356 -7.684 21.517 1.00 86.00 188 ALA A C 1
ATOM 1386 O O . ALA A 1 188 ? 4.516 -8.128 22.656 1.00 86.00 188 ALA A O 1
ATOM 1387 N N . PRO A 1 189 ? 4.887 -8.272 20.433 1.00 83.81 189 PRO A N 1
ATOM 1388 C CA . PRO A 1 189 ? 4.705 -7.870 19.038 1.00 83.81 189 PRO A CA 1
ATOM 1389 C C . PRO A 1 189 ? 3.346 -8.338 18.489 1.00 83.81 189 PRO A C 1
ATOM 1391 O O . PRO A 1 189 ? 2.826 -9.369 18.902 1.00 83.81 189 PRO A O 1
ATOM 1394 N N . LEU A 1 190 ? 2.764 -7.596 17.542 1.00 87.44 190 LEU A N 1
ATOM 1395 C CA . LEU A 1 190 ? 1.510 -8.014 16.903 1.00 87.44 190 LEU A CA 1
ATOM 1396 C C . LEU A 1 190 ? 1.697 -9.265 16.026 1.00 87.44 190 LEU A C 1
ATOM 1398 O O . LEU A 1 190 ? 0.745 -10.020 15.836 1.00 87.44 190 LEU A O 1
ATOM 1402 N N . LEU A 1 191 ? 2.907 -9.471 15.490 1.00 89.19 191 LEU A N 1
ATOM 1403 C CA . LEU A 1 191 ? 3.294 -10.661 14.734 1.00 89.19 191 LEU A CA 1
ATOM 1404 C C . LEU A 1 191 ? 4.450 -11.392 15.438 1.00 89.19 191 LEU A C 1
ATOM 1406 O O . LEU A 1 191 ? 5.389 -10.730 15.888 1.00 89.19 191 LEU A O 1
ATOM 1410 N N . PRO A 1 192 ? 4.439 -12.735 15.509 1.00 89.69 192 PRO A N 1
ATOM 1411 C CA . PRO A 1 192 ? 5.551 -13.500 16.066 1.00 89.69 192 PRO A CA 1
ATOM 1412 C C . PRO A 1 192 ? 6.872 -13.231 15.337 1.00 89.69 192 PRO A C 1
ATOM 1414 O O . PRO A 1 192 ? 6.903 -13.084 14.113 1.00 89.69 192 PRO A O 1
ATOM 1417 N N . SER A 1 193 ? 7.985 -13.242 16.075 1.00 89.88 193 SER A N 1
ATOM 1418 C CA . SER A 1 193 ? 9.323 -12.988 15.521 1.00 89.88 193 SER A CA 1
ATOM 1419 C C . SER A 1 193 ? 9.693 -13.938 14.375 1.00 89.88 193 SER A C 1
ATOM 1421 O O . SER A 1 193 ? 10.310 -13.501 13.410 1.00 89.88 193 SER A O 1
ATOM 1423 N N . SER A 1 194 ? 9.288 -15.212 14.446 1.00 92.50 194 SER A N 1
ATOM 1424 C CA . SER A 1 194 ? 9.522 -16.214 13.393 1.00 92.50 194 SER A CA 1
ATOM 1425 C C . SER A 1 194 ? 8.766 -15.902 12.099 1.00 92.50 194 SER A C 1
ATOM 1427 O O . SER A 1 194 ? 9.310 -16.025 11.004 1.00 92.50 194 SER A O 1
ATOM 1429 N N . SER A 1 195 ? 7.518 -15.453 12.212 1.00 91.94 195 SER A N 1
ATOM 1430 C CA . SER A 1 195 ? 6.729 -15.017 11.062 1.00 91.94 195 SER A CA 1
ATOM 1431 C C . SER A 1 195 ? 7.353 -13.771 10.433 1.00 91.94 195 SER A C 1
ATOM 1433 O O . SER A 1 195 ? 7.531 -13.733 9.217 1.00 91.94 195 SER A O 1
ATOM 1435 N N . ILE A 1 196 ? 7.788 -12.797 11.243 1.00 91.69 196 ILE A N 1
ATOM 1436 C CA . ILE A 1 196 ? 8.482 -11.594 10.753 1.00 91.69 196 ILE A CA 1
ATOM 1437 C C . ILE A 1 196 ? 9.749 -11.970 9.973 1.00 91.69 196 ILE A C 1
ATOM 1439 O O . ILE A 1 196 ? 9.922 -11.508 8.845 1.00 91.69 196 ILE A O 1
ATOM 1443 N N . THR A 1 197 ? 10.617 -12.824 10.524 1.00 93.31 197 THR A N 1
ATOM 1444 C CA . THR A 1 197 ? 11.851 -13.235 9.834 1.00 93.31 197 THR A CA 1
ATOM 1445 C C . THR A 1 197 ? 11.562 -14.005 8.550 1.00 93.31 197 THR A C 1
ATOM 1447 O O . THR A 1 197 ? 12.214 -13.745 7.541 1.00 93.31 197 THR A O 1
ATOM 1450 N N . SER A 1 198 ? 10.553 -14.884 8.543 1.00 94.81 198 SER A N 1
ATOM 1451 C CA . SER A 1 198 ? 10.148 -15.613 7.334 1.00 94.81 198 SER A CA 1
ATOM 1452 C C . SER A 1 198 ? 9.650 -14.682 6.220 1.00 94.81 198 SER A C 1
ATOM 1454 O O . SER A 1 198 ? 10.035 -14.844 5.062 1.00 94.81 198 SER A O 1
ATOM 1456 N N . HIS A 1 199 ? 8.869 -13.648 6.559 1.00 93.12 199 HIS A N 1
ATOM 1457 C CA . HIS A 1 199 ? 8.396 -12.661 5.588 1.00 93.12 199 HIS A CA 1
ATOM 1458 C C . HIS A 1 199 ? 9.531 -11.787 5.061 1.00 93.12 199 HIS A C 1
ATOM 1460 O O . HIS A 1 199 ? 9.587 -11.525 3.862 1.00 93.12 199 HIS A O 1
ATOM 1466 N N . ILE A 1 200 ? 10.456 -11.369 5.928 1.00 94.50 200 ILE A N 1
ATOM 1467 C CA . ILE A 1 200 ? 11.642 -10.616 5.507 1.00 94.50 200 ILE A CA 1
ATOM 1468 C C . ILE A 1 200 ? 12.483 -11.453 4.537 1.00 94.50 200 ILE A C 1
ATOM 1470 O O . ILE A 1 200 ? 12.846 -10.948 3.479 1.00 94.50 200 ILE A O 1
ATOM 1474 N N . ALA A 1 201 ? 12.743 -12.724 4.854 1.00 96.50 201 ALA A N 1
ATOM 1475 C CA . ALA A 1 201 ? 13.508 -13.619 3.988 1.00 96.50 201 ALA A CA 1
ATOM 1476 C C . ALA A 1 201 ? 12.824 -13.828 2.625 1.00 96.50 201 ALA A C 1
ATOM 1478 O O . ALA A 1 201 ? 13.481 -13.765 1.587 1.00 96.50 201 ALA A O 1
ATOM 1479 N N . SER A 1 202 ? 11.499 -14.005 2.614 1.00 96.25 202 SER A N 1
ATOM 1480 C CA . SER A 1 202 ? 10.711 -14.118 1.379 1.00 96.25 202 SER A CA 1
ATOM 1481 C C . SER A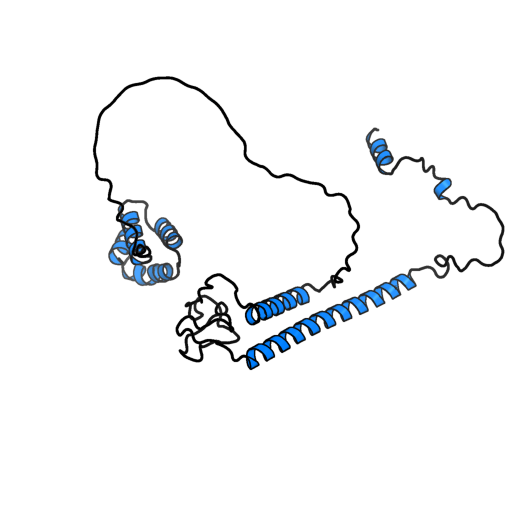 1 202 ? 10.804 -12.852 0.516 1.00 96.25 202 SER A C 1
ATOM 1483 O O . SER A 1 202 ? 11.131 -12.931 -0.666 1.00 96.25 202 SER A O 1
ATOM 1485 N N . LEU A 1 203 ? 10.627 -11.666 1.110 1.00 95.94 203 LEU A N 1
ATOM 1486 C CA . LEU A 1 203 ? 10.751 -10.388 0.398 1.00 95.94 203 LEU A CA 1
ATOM 1487 C C . LEU A 1 203 ? 12.179 -10.135 -0.109 1.00 95.94 203 LEU A C 1
ATOM 1489 O O . LEU A 1 203 ? 12.362 -9.599 -1.198 1.00 95.94 203 LEU A O 1
ATOM 1493 N N . GLN A 1 204 ? 13.200 -10.534 0.652 1.00 96.94 204 GLN A N 1
ATOM 1494 C CA . GLN A 1 204 ? 14.597 -10.464 0.213 1.00 96.94 204 GLN A CA 1
ATOM 1495 C C . GLN A 1 204 ? 14.864 -11.393 -0.978 1.00 96.94 204 GLN A C 1
ATOM 1497 O O . GLN A 1 204 ? 15.520 -10.973 -1.930 1.00 96.94 204 GLN A O 1
ATOM 1502 N N . SER A 1 205 ? 14.312 -12.610 -0.959 1.00 97.62 205 SER A N 1
ATOM 1503 C CA . SER A 1 205 ? 14.376 -13.544 -2.088 1.00 97.62 205 SER A CA 1
ATOM 1504 C C . SER A 1 205 ? 13.651 -12.998 -3.324 1.00 97.62 205 SER A C 1
ATOM 1506 O O . SER A 1 205 ? 14.186 -13.074 -4.431 1.00 97.62 205 SER A O 1
ATOM 1508 N N . GLN A 1 206 ? 12.482 -12.373 -3.146 1.00 96.81 206 GLN A N 1
ATOM 1509 C CA . GLN A 1 206 ? 11.761 -11.718 -4.240 1.00 96.81 206 GLN A CA 1
ATOM 1510 C C . GLN A 1 206 ? 12.587 -10.572 -4.840 1.00 96.81 206 GLN A C 1
ATOM 1512 O O . GLN A 1 206 ? 12.730 -10.485 -6.057 1.00 96.81 206 GLN A O 1
ATOM 1517 N N . ARG A 1 207 ? 13.203 -9.739 -3.994 1.00 97.00 207 ARG A N 1
ATOM 1518 C CA . ARG A 1 207 ? 14.092 -8.653 -4.423 1.00 97.00 207 ARG A CA 1
ATOM 1519 C C . ARG A 1 207 ? 15.251 -9.169 -5.278 1.00 97.00 207 ARG A C 1
ATOM 1521 O O . ARG A 1 207 ? 15.507 -8.626 -6.348 1.00 97.00 207 ARG A O 1
ATOM 1528 N N . SER A 1 208 ? 15.934 -10.229 -4.835 1.00 96.44 208 SER A N 1
ATOM 1529 C CA . SER A 1 208 ? 17.033 -10.823 -5.607 1.00 96.44 208 SER A CA 1
ATOM 1530 C C . SER A 1 208 ? 16.559 -11.446 -6.919 1.00 96.44 208 SER A C 1
ATOM 1532 O O . SER A 1 208 ? 17.249 -11.317 -7.924 1.00 96.44 208 SER A O 1
ATOM 1534 N N . ALA A 1 209 ? 15.374 -12.062 -6.939 1.00 96.62 209 ALA A N 1
ATOM 1535 C CA . ALA A 1 209 ? 14.814 -12.657 -8.150 1.00 96.62 209 ALA A CA 1
ATOM 1536 C C . ALA A 1 209 ? 14.457 -11.602 -9.213 1.00 96.62 209 ALA A C 1
ATOM 1538 O O . ALA A 1 209 ? 14.650 -11.845 -10.405 1.00 96.62 209 ALA A O 1
ATOM 1539 N N . ILE A 1 210 ? 13.963 -10.427 -8.799 1.00 95.56 210 ILE A N 1
ATOM 1540 C CA . ILE A 1 210 ? 13.705 -9.306 -9.719 1.00 95.56 210 ILE A CA 1
ATOM 1541 C C . ILE A 1 210 ? 15.020 -8.809 -10.322 1.00 95.56 210 ILE A C 1
ATOM 1543 O O . ILE A 1 210 ? 15.117 -8.665 -11.539 1.00 95.56 210 ILE A O 1
ATOM 1547 N N . ILE A 1 211 ? 16.043 -8.612 -9.484 1.00 94.75 211 ILE A N 1
ATOM 1548 C CA . ILE A 1 211 ? 17.371 -8.180 -9.936 1.00 94.75 211 ILE A CA 1
ATOM 1549 C C . ILE A 1 211 ? 17.940 -9.186 -10.941 1.00 94.75 211 ILE A C 1
ATOM 1551 O O . ILE A 1 211 ? 18.338 -8.787 -12.026 1.00 94.75 211 ILE A O 1
ATOM 1555 N N . GLU A 1 212 ? 17.912 -10.483 -10.629 1.00 95.31 212 GLU A N 1
ATOM 1556 C CA . GLU A 1 212 ? 18.439 -11.529 -11.511 1.00 95.31 212 GLU A CA 1
ATOM 1557 C C . GLU A 1 212 ? 17.700 -11.606 -12.858 1.00 95.31 212 GLU A C 1
ATOM 1559 O O . GLU A 1 212 ? 18.308 -11.827 -13.907 1.00 95.31 212 GLU A O 1
ATOM 1564 N N . ARG A 1 213 ? 16.376 -11.413 -12.860 1.00 95.00 213 ARG A N 1
ATOM 1565 C CA . ARG A 1 213 ? 15.592 -11.389 -14.101 1.00 95.00 213 ARG A CA 1
ATOM 1566 C C . ARG A 1 213 ? 15.998 -10.217 -14.993 1.00 95.00 213 ARG A C 1
ATOM 1568 O O . ARG A 1 213 ? 16.131 -10.398 -16.203 1.00 95.00 213 ARG A O 1
ATOM 1575 N N . GLU A 1 214 ? 16.181 -9.038 -14.407 1.00 94.81 214 GLU A N 1
ATOM 1576 C CA . GLU A 1 214 ? 16.563 -7.834 -15.145 1.00 94.81 214 GLU A CA 1
ATOM 1577 C C . GLU A 1 214 ? 18.018 -7.906 -15.621 1.00 94.81 214 GLU A C 1
ATOM 1579 O O . GLU A 1 214 ? 18.273 -7.613 -16.788 1.00 94.81 214 GLU A O 1
ATOM 1584 N N . THR A 1 215 ? 18.953 -8.402 -14.801 1.00 91.81 215 THR A N 1
ATOM 1585 C CA . THR A 1 215 ? 20.350 -8.591 -15.231 1.00 91.81 215 THR A CA 1
ATOM 1586 C C . THR A 1 215 ? 20.440 -9.555 -16.409 1.00 91.81 215 THR A C 1
ATOM 1588 O O . THR A 1 215 ? 21.054 -9.219 -17.416 1.00 91.81 215 THR A O 1
ATOM 1591 N N . ARG A 1 216 ? 19.740 -10.699 -16.360 1.00 94.69 216 ARG A N 1
ATOM 1592 C CA . ARG A 1 216 ? 19.690 -11.651 -17.487 1.00 94.69 216 ARG A CA 1
ATOM 1593 C C . ARG A 1 216 ? 19.056 -11.060 -18.745 1.00 94.69 216 ARG A C 1
ATOM 1595 O O . ARG A 1 216 ? 19.349 -11.502 -19.854 1.00 94.69 216 ARG A O 1
ATOM 1602 N N . ARG A 1 217 ? 18.125 -10.111 -18.611 1.00 93.50 217 ARG A N 1
ATOM 1603 C CA . ARG A 1 217 ? 17.546 -9.430 -19.775 1.00 93.50 217 ARG A CA 1
ATOM 1604 C C . ARG A 1 217 ? 18.577 -8.510 -20.423 1.00 93.50 217 ARG A C 1
ATOM 1606 O O . ARG A 1 217 ? 18.781 -8.622 -21.626 1.00 93.50 217 ARG A O 1
ATOM 1613 N N . VAL A 1 218 ? 19.231 -7.675 -19.620 1.00 92.12 218 VAL A N 1
ATOM 1614 C CA . VAL A 1 218 ? 20.260 -6.734 -20.083 1.00 92.12 218 VAL A CA 1
ATOM 1615 C C . VAL A 1 218 ? 21.457 -7.473 -20.688 1.00 92.12 218 VAL A C 1
ATOM 1617 O O . VAL A 1 218 ? 21.986 -7.048 -21.708 1.00 92.12 218 VAL A O 1
ATOM 1620 N N . GLU A 1 219 ? 21.867 -8.607 -20.114 1.00 92.62 219 GLU A N 1
ATOM 1621 C CA . GLU A 1 219 ? 22.949 -9.436 -20.663 1.00 92.62 219 GLU A CA 1
ATOM 1622 C C . GLU A 1 219 ? 22.635 -9.944 -22.074 1.00 92.62 219 GLU A C 1
ATOM 1624 O O . GLU A 1 219 ? 23.478 -9.832 -22.960 1.00 92.62 219 GLU A O 1
ATOM 1629 N N . ARG A 1 220 ? 21.412 -10.437 -22.312 1.00 94.38 220 ARG A N 1
ATOM 1630 C CA . ARG A 1 220 ? 21.000 -10.910 -23.644 1.00 94.38 220 ARG A CA 1
ATOM 1631 C C . ARG A 1 220 ? 20.996 -9.790 -24.679 1.00 94.38 220 ARG A C 1
ATOM 1633 O O . ARG A 1 220 ? 21.524 -9.976 -25.768 1.00 94.38 220 ARG A O 1
ATOM 1640 N N . GLU A 1 221 ? 20.461 -8.631 -24.317 1.00 92.56 221 GLU A N 1
ATOM 1641 C CA . GLU A 1 221 ? 20.445 -7.455 -25.192 1.00 92.56 221 GLU A CA 1
ATOM 1642 C C . GLU A 1 221 ? 21.868 -6.978 -25.513 1.00 92.56 221 GLU A C 1
ATOM 1644 O O . GLU A 1 221 ? 22.201 -6.715 -26.665 1.00 92.56 221 GLU A O 1
ATOM 1649 N N . ARG A 1 222 ? 22.754 -6.964 -24.512 1.00 92.56 222 ARG A N 1
ATOM 1650 C CA . ARG A 1 222 ? 24.162 -6.604 -24.696 1.00 92.56 222 ARG A CA 1
ATOM 1651 C C . ARG A 1 222 ? 24.901 -7.586 -25.606 1.00 92.56 222 ARG A C 1
ATOM 1653 O O . ARG A 1 222 ? 25.728 -7.162 -26.410 1.00 92.56 222 ARG A O 1
ATOM 1660 N N . GLU A 1 223 ? 24.636 -8.885 -25.483 1.00 94.75 223 GLU A N 1
ATOM 1661 C CA . GLU A 1 223 ? 25.207 -9.892 -26.383 1.00 94.75 223 GLU A CA 1
ATOM 1662 C C . GLU A 1 223 ? 24.711 -9.725 -27.824 1.00 94.75 223 GLU A C 1
ATOM 1664 O O . GLU A 1 223 ? 25.497 -9.875 -28.761 1.00 94.75 223 GLU A O 1
ATOM 1669 N N . GLU A 1 224 ? 23.426 -9.421 -28.016 1.00 93.75 224 GLU A N 1
ATOM 1670 C CA . GLU A 1 224 ? 22.837 -9.147 -29.330 1.00 93.75 224 GLU A CA 1
ATOM 1671 C C . GLU A 1 224 ? 23.457 -7.895 -29.958 1.00 93.75 224 GLU A C 1
ATOM 1673 O O . GLU A 1 224 ? 23.972 -7.957 -31.075 1.00 93.75 224 GLU A O 1
ATOM 1678 N N . GLU A 1 225 ? 23.534 -6.801 -29.204 1.00 91.88 225 GLU A N 1
ATOM 1679 C CA . GLU A 1 225 ? 24.162 -5.561 -29.652 1.00 91.88 225 GLU A CA 1
ATOM 1680 C C . GLU A 1 225 ? 25.650 -5.768 -29.974 1.00 91.88 225 GLU A C 1
ATOM 1682 O O . GLU A 1 225 ? 26.161 -5.250 -30.967 1.00 91.88 225 GLU A O 1
ATOM 1687 N N . GLU A 1 226 ? 26.379 -6.556 -29.178 1.00 91.75 226 GLU A N 1
ATOM 1688 C CA . GLU A 1 226 ? 27.775 -6.873 -29.473 1.00 91.75 226 GLU A CA 1
ATOM 1689 C C . GLU A 1 226 ? 27.911 -7.693 -30.764 1.00 91.75 226 GLU A C 1
ATOM 1691 O O . GLU A 1 226 ? 28.826 -7.442 -31.557 1.00 91.75 226 GLU A O 1
ATOM 1696 N N . ARG A 1 227 ? 27.003 -8.644 -31.018 1.00 90.62 227 ARG A N 1
ATOM 1697 C CA . ARG A 1 227 ? 26.973 -9.399 -32.282 1.00 90.62 227 ARG A CA 1
ATOM 1698 C C . ARG A 1 227 ? 26.709 -8.476 -33.466 1.00 90.62 227 ARG A C 1
ATOM 1700 O O . ARG A 1 227 ? 27.428 -8.571 -34.461 1.00 90.62 227 ARG A O 1
ATOM 1707 N N . GLU A 1 228 ? 25.759 -7.554 -33.351 1.00 90.75 228 GLU A N 1
ATOM 1708 C CA . GLU A 1 228 ? 25.475 -6.558 -34.388 1.00 90.75 228 GLU A CA 1
ATOM 1709 C C . GLU A 1 228 ? 26.663 -5.617 -34.612 1.00 90.75 228 GLU A C 1
ATOM 1711 O O . GLU A 1 228 ? 27.108 -5.418 -35.745 1.00 90.75 228 GLU A O 1
ATOM 1716 N N . ARG A 1 229 ? 27.266 -5.107 -33.533 1.00 89.06 229 ARG A N 1
ATOM 1717 C CA . ARG A 1 229 ? 28.471 -4.267 -33.589 1.00 89.06 229 ARG A CA 1
ATOM 1718 C C . ARG A 1 229 ? 29.636 -4.995 -34.255 1.00 89.06 229 ARG A C 1
ATOM 1720 O O . ARG A 1 229 ? 30.364 -4.382 -35.035 1.00 89.06 229 ARG A O 1
ATOM 1727 N N . ARG A 1 230 ? 29.820 -6.291 -33.982 1.00 86.19 230 ARG A N 1
ATOM 1728 C CA . ARG A 1 230 ? 30.837 -7.127 -34.642 1.00 86.19 230 ARG A CA 1
ATOM 1729 C C . ARG A 1 230 ? 30.517 -7.365 -36.120 1.00 86.19 230 ARG A C 1
ATOM 1731 O O . ARG A 1 230 ? 31.450 -7.376 -36.912 1.00 86.19 230 ARG A O 1
ATOM 1738 N N . ALA A 1 231 ? 29.245 -7.508 -36.494 1.00 85.94 231 ALA A N 1
ATOM 1739 C CA . ALA A 1 231 ? 28.826 -7.683 -37.887 1.00 85.94 231 ALA A CA 1
ATOM 1740 C C . ALA A 1 231 ? 28.996 -6.406 -38.733 1.00 85.94 231 ALA A C 1
ATOM 1742 O O . ALA A 1 231 ? 29.373 -6.487 -39.899 1.00 85.94 231 ALA A O 1
ATOM 1743 N N . ILE A 1 232 ? 28.763 -5.225 -38.148 1.00 78.94 232 ILE A N 1
ATOM 1744 C CA . ILE A 1 232 ? 28.928 -3.923 -38.822 1.00 78.94 232 ILE A CA 1
ATOM 1745 C C . ILE A 1 232 ? 30.412 -3.523 -38.919 1.00 78.94 232 ILE A C 1
ATOM 1747 O O . ILE A 1 232 ? 30.812 -2.761 -39.804 1.00 78.94 232 ILE A O 1
ATOM 1751 N N . ARG A 1 233 ? 31.264 -4.036 -38.024 1.00 74.81 233 ARG A N 1
ATOM 1752 C CA . ARG A 1 233 ? 32.703 -3.765 -38.055 1.00 74.81 233 ARG A CA 1
ATOM 1753 C C . ARG A 1 233 ? 33.331 -4.448 -39.272 1.00 74.81 233 ARG A C 1
ATOM 1755 O O . ARG A 1 233 ? 33.424 -5.669 -39.321 1.00 74.81 233 ARG A O 1
ATOM 1762 N N . PHE A 1 234 ? 33.816 -3.651 -40.227 1.00 57.16 234 PHE A N 1
ATOM 1763 C CA . PHE A 1 234 ? 34.553 -4.159 -41.388 1.00 57.16 234 PHE A CA 1
ATOM 1764 C C . PHE A 1 234 ? 35.693 -5.093 -40.936 1.00 57.16 234 PHE A C 1
ATOM 1766 O O . PHE A 1 234 ? 36.563 -4.645 -40.174 1.00 57.16 234 PHE A O 1
ATOM 1773 N N . PRO A 1 235 ? 35.727 -6.356 -41.406 1.00 62.91 235 PRO A N 1
ATOM 1774 C CA . PRO A 1 235 ? 36.824 -7.276 -41.134 1.00 62.91 235 PRO A CA 1
ATOM 1775 C C . PRO A 1 235 ? 38.128 -6.691 -41.701 1.00 62.91 235 PRO A C 1
ATOM 1777 O O . PRO A 1 235 ? 38.363 -6.742 -42.904 1.00 62.91 235 PRO A O 1
ATOM 1780 N N . GLY A 1 236 ? 38.955 -6.069 -40.852 1.00 57.72 236 GLY A N 1
ATOM 1781 C CA . GLY A 1 236 ? 40.312 -5.631 -41.213 1.00 57.72 236 GLY A CA 1
ATOM 1782 C C . GLY A 1 236 ? 40.665 -4.142 -41.084 1.00 57.72 236 GLY A C 1
ATOM 1783 O O . GLY A 1 236 ? 41.824 -3.810 -41.302 1.00 57.72 236 GLY A O 1
ATOM 1784 N N . LEU A 1 237 ? 39.755 -3.235 -40.696 1.00 55.72 237 LEU A N 1
ATOM 1785 C CA . LEU A 1 237 ? 40.099 -1.800 -40.524 1.00 55.72 237 LEU A CA 1
ATOM 1786 C C . LEU A 1 237 ? 40.323 -1.353 -39.066 1.00 55.72 237 LEU A C 1
ATOM 1788 O O . LEU A 1 237 ? 40.709 -0.211 -38.830 1.00 55.72 237 LEU A O 1
ATOM 1792 N N . GLY A 1 238 ? 40.084 -2.228 -38.083 1.00 53.66 238 GLY A N 1
ATOM 1793 C CA . GLY A 1 238 ? 40.111 -1.881 -36.654 1.00 53.66 238 GLY A CA 1
ATOM 1794 C C . GLY A 1 238 ? 41.229 -2.510 -35.819 1.00 53.66 238 GLY A C 1
ATOM 1795 O O . GLY A 1 238 ? 41.308 -2.203 -34.633 1.00 53.66 238 GLY A O 1
ATOM 1796 N N . ASP A 1 239 ? 42.062 -3.375 -36.400 1.00 52.47 239 ASP A N 1
ATOM 1797 C CA . ASP A 1 239 ? 43.187 -4.001 -35.702 1.00 52.47 239 ASP A CA 1
ATOM 1798 C C . ASP A 1 239 ? 44.479 -3.219 -35.999 1.00 52.47 239 ASP A C 1
ATOM 1800 O O . ASP A 1 239 ? 45.048 -3.376 -37.083 1.00 52.47 239 ASP A O 1
ATOM 1804 N N . PRO A 1 240 ? 45.011 -2.392 -35.075 1.00 55.59 240 PRO A N 1
ATOM 1805 C CA . PRO A 1 240 ? 46.331 -1.781 -35.262 1.00 55.59 240 PRO A CA 1
ATOM 1806 C C . PRO A 1 240 ? 47.460 -2.830 -35.282 1.00 55.59 240 PRO A C 1
ATOM 1808 O O . PRO A 1 240 ? 48.595 -2.496 -35.624 1.00 55.59 240 PRO A O 1
ATOM 1811 N N . SER A 1 241 ? 47.144 -4.085 -34.933 1.00 54.94 241 SER A N 1
ATOM 1812 C CA . SER A 1 241 ? 48.064 -5.222 -34.910 1.00 54.94 241 SER A CA 1
ATOM 1813 C C . SER A 1 241 ? 48.165 -5.966 -36.248 1.00 54.94 241 SER A C 1
ATOM 1815 O O . SER A 1 241 ? 49.139 -6.676 -36.476 1.00 54.94 241 SER A O 1
ATOM 1817 N N . ALA A 1 242 ? 47.240 -5.747 -37.192 1.00 50.69 242 ALA A N 1
ATOM 1818 C CA . ALA A 1 242 ? 47.359 -6.255 -38.562 1.00 50.69 242 ALA A CA 1
ATOM 1819 C C . ALA A 1 242 ? 48.257 -5.342 -39.423 1.00 50.69 242 ALA A C 1
ATOM 1821 O O . ALA A 1 242 ? 47.949 -5.020 -40.570 1.00 50.69 242 ALA A O 1
ATOM 1822 N N . ARG A 1 243 ? 49.392 -4.887 -38.876 1.00 55.50 243 ARG A N 1
ATOM 1823 C CA . ARG A 1 243 ? 50.468 -4.333 -39.701 1.00 55.5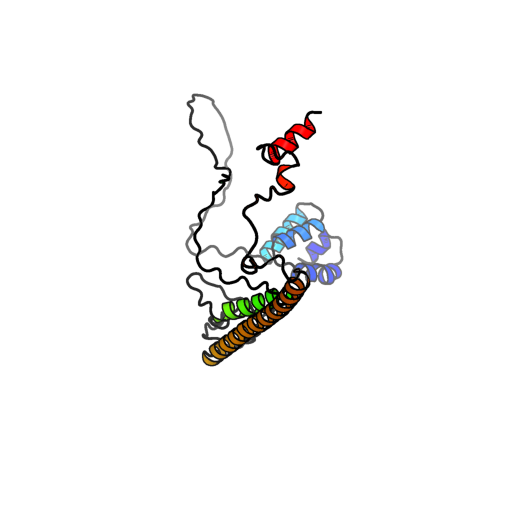0 243 ARG A CA 1
ATOM 1824 C C . ARG A 1 243 ? 51.210 -5.508 -40.318 1.00 55.50 243 ARG A C 1
ATOM 1826 O O . ARG A 1 243 ? 52.053 -6.127 -39.678 1.00 55.50 243 ARG A O 1
ATOM 1833 N N . LEU A 1 244 ? 50.885 -5.795 -41.575 1.00 55.38 244 LEU A N 1
ATOM 1834 C CA . LEU A 1 244 ? 51.734 -6.597 -42.450 1.00 55.38 244 LEU A CA 1
ATOM 1835 C C . LEU A 1 244 ? 53.189 -6.099 -42.327 1.00 55.38 244 LEU A C 1
ATOM 1837 O O . LEU A 1 244 ? 53.428 -4.891 -42.460 1.00 55.38 244 LEU A O 1
ATOM 1841 N N . PRO A 1 245 ? 54.167 -6.982 -42.065 1.00 50.47 245 PRO A N 1
ATOM 1842 C CA . PRO A 1 245 ? 55.561 -6.585 -42.011 1.00 50.47 245 PRO A CA 1
ATOM 1843 C C . PRO A 1 245 ? 56.032 -6.321 -43.440 1.00 50.47 245 PRO A C 1
ATOM 1845 O O . PRO A 1 245 ? 56.382 -7.238 -44.174 1.00 50.47 245 PRO A O 1
ATOM 1848 N N . GLY A 1 246 ? 56.018 -5.052 -43.846 1.00 54.25 246 GLY A N 1
ATOM 1849 C CA . GLY A 1 246 ? 56.697 -4.616 -45.062 1.00 54.25 246 GLY A CA 1
ATOM 1850 C C . GLY A 1 246 ? 55.883 -3.682 -45.941 1.00 54.25 246 GLY A C 1
ATOM 1851 O O . GLY A 1 246 ? 55.412 -4.086 -46.997 1.00 54.25 246 GLY A O 1
ATOM 1852 N N . GLN A 1 247 ? 55.803 -2.403 -45.566 1.00 50.62 247 GLN A N 1
ATOM 1853 C CA . GLN A 1 247 ? 55.822 -1.338 -46.570 1.00 50.62 247 GLN A CA 1
ATOM 1854 C C . GLN A 1 247 ? 56.151 0.022 -45.953 1.00 50.62 247 GLN A C 1
ATOM 1856 O O . GLN A 1 247 ? 55.340 0.635 -45.269 1.00 50.62 247 GLN A O 1
ATOM 1861 N N . GLY A 1 248 ? 57.385 0.452 -46.220 1.00 45.94 248 GLY A N 1
ATOM 1862 C CA . GLY A 1 248 ? 57.699 1.781 -46.740 1.00 45.94 248 GLY A CA 1
ATOM 1863 C C . GLY A 1 248 ? 57.270 2.987 -45.915 1.00 45.94 248 GLY A C 1
ATOM 1864 O O . GLY A 1 248 ? 56.121 3.417 -45.952 1.00 45.94 248 GLY A O 1
ATOM 1865 N N . ALA A 1 249 ? 58.261 3.618 -45.292 1.00 52.19 249 ALA A N 1
ATOM 1866 C CA . ALA A 1 249 ? 58.228 5.024 -44.927 1.00 52.19 249 ALA A CA 1
ATOM 1867 C C . ALA A 1 249 ? 57.734 5.882 -46.110 1.00 52.19 249 ALA A C 1
ATOM 1869 O O . ALA A 1 249 ? 58.409 6.019 -47.126 1.00 52.19 249 ALA A O 1
ATOM 1870 N N . GLY A 1 250 ? 56.542 6.450 -45.973 1.00 51.00 250 GLY A N 1
ATOM 1871 C CA . GLY A 1 250 ? 55.949 7.362 -46.943 1.00 51.00 250 GLY A CA 1
ATOM 1872 C C . GLY A 1 250 ? 54.703 7.978 -46.329 1.00 51.00 250 GLY A C 1
ATOM 1873 O O . GLY A 1 250 ? 53.666 7.326 -46.238 1.00 51.00 250 GLY A O 1
ATOM 1874 N N . GLY A 1 251 ? 54.839 9.203 -45.818 1.00 57.25 251 GLY A N 1
ATOM 1875 C CA . GLY A 1 251 ? 53.812 9.904 -45.052 1.00 57.25 251 GLY A CA 1
ATOM 1876 C C . GLY A 1 251 ? 52.463 9.943 -45.766 1.00 57.25 251 GLY A C 1
ATOM 1877 O O . GLY A 1 251 ? 52.295 10.630 -46.771 1.00 57.25 251 GLY A O 1
ATOM 1878 N N . ARG A 1 252 ? 51.476 9.237 -45.214 1.00 50.62 252 ARG A N 1
ATOM 1879 C CA . ARG A 1 252 ? 50.079 9.382 -45.619 1.00 50.62 252 ARG A CA 1
ATOM 1880 C C . ARG A 1 252 ? 49.514 10.636 -44.955 1.00 50.62 252 ARG A C 1
ATOM 1882 O O . ARG A 1 252 ? 49.045 10.576 -43.824 1.00 50.62 252 ARG A O 1
ATOM 1889 N N . ARG A 1 253 ? 49.574 11.766 -45.666 1.00 57.09 253 ARG A N 1
ATOM 1890 C CA . ARG A 1 253 ? 48.698 12.917 -45.402 1.00 57.09 253 ARG A CA 1
ATOM 1891 C C . ARG A 1 253 ? 47.272 12.473 -45.709 1.00 57.09 253 ARG A C 1
ATOM 1893 O O . ARG A 1 253 ? 46.969 12.106 -46.843 1.00 57.09 253 ARG A O 1
ATOM 1900 N N . GLY A 1 254 ? 46.440 12.398 -44.677 1.00 60.12 254 GLY A N 1
ATOM 1901 C CA . GLY A 1 254 ? 45.035 12.038 -44.820 1.00 60.12 254 GLY A CA 1
ATOM 1902 C C . GLY A 1 254 ? 44.250 13.175 -45.469 1.00 60.12 254 GLY A C 1
ATOM 1903 O O . GLY A 1 254 ? 44.631 14.337 -45.384 1.00 60.12 254 GLY A O 1
ATOM 1904 N N . TYR A 1 255 ? 43.115 12.842 -46.081 1.00 52.16 255 TYR A N 1
ATOM 1905 C CA . TYR A 1 255 ? 42.188 13.793 -46.710 1.00 52.16 255 TYR A CA 1
ATOM 1906 C C . TYR A 1 255 ? 41.735 14.931 -45.766 1.00 52.16 255 TYR A C 1
ATOM 1908 O O . TYR A 1 255 ? 41.384 16.011 -46.231 1.00 52.16 255 TYR A O 1
ATOM 1916 N N . ALA A 1 256 ? 41.823 14.728 -44.444 1.00 54.62 256 ALA A N 1
ATOM 1917 C CA . ALA A 1 256 ? 41.592 15.759 -43.429 1.00 54.62 256 ALA A CA 1
ATOM 1918 C C . ALA A 1 256 ? 42.538 16.975 -43.549 1.00 54.62 256 ALA A C 1
ATOM 1920 O O . ALA A 1 256 ? 42.133 18.081 -43.208 1.00 54.62 256 ALA A O 1
ATOM 1921 N N . ASP A 1 257 ? 43.748 16.799 -44.092 1.00 55.00 257 ASP A N 1
ATOM 1922 C CA . ASP A 1 257 ? 44.713 17.891 -44.287 1.00 55.00 257 ASP A CA 1
ATOM 1923 C C . ASP A 1 257 ? 44.509 18.654 -45.609 1.00 55.00 257 ASP A C 1
ATOM 1925 O O . ASP A 1 257 ? 45.009 19.767 -45.761 1.00 55.00 257 ASP A O 1
ATOM 1929 N N . LEU A 1 258 ? 43.776 18.089 -46.579 1.00 54.53 258 LEU A N 1
ATOM 1930 C CA . LEU A 1 258 ? 43.508 18.751 -47.865 1.00 54.53 258 LEU A CA 1
ATOM 1931 C C . LEU A 1 258 ? 42.318 19.713 -47.812 1.00 54.53 258 LEU A C 1
ATOM 1933 O O . LEU A 1 258 ? 42.220 20.599 -48.658 1.00 54.53 258 LEU A O 1
ATOM 1937 N N . VAL A 1 259 ? 41.446 19.591 -46.809 1.00 54.44 259 VAL A N 1
ATOM 1938 C CA . VAL A 1 259 ? 40.273 20.460 -46.647 1.00 54.44 259 VAL A CA 1
ATOM 1939 C C . VAL A 1 259 ? 40.477 21.415 -45.470 1.00 54.44 259 VAL A C 1
ATOM 1941 O O . VAL A 1 259 ? 39.742 21.383 -44.491 1.00 54.44 259 VAL A O 1
ATOM 1944 N N . GLY A 1 260 ? 41.520 22.248 -45.560 1.00 51.84 260 GLY A N 1
ATOM 1945 C CA . GLY A 1 260 ? 41.619 23.558 -44.897 1.00 51.84 260 GLY A CA 1
ATOM 1946 C C . GLY A 1 260 ? 41.048 23.668 -43.477 1.00 51.84 260 GLY A C 1
ATOM 1947 O O . GLY A 1 260 ? 40.238 24.551 -43.202 1.00 51.84 260 GLY A O 1
ATOM 1948 N N . GLY A 1 261 ? 41.458 22.787 -42.563 1.00 51.56 261 GLY A N 1
ATOM 1949 C CA . GLY A 1 261 ? 41.130 22.872 -41.142 1.00 51.56 261 GLY 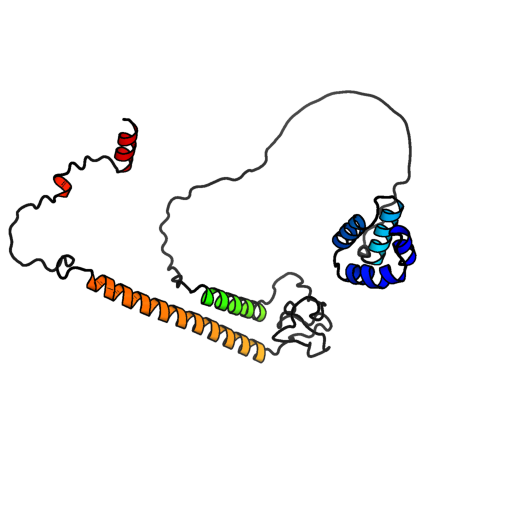A CA 1
ATOM 1950 C C . GLY A 1 261 ? 41.993 23.913 -40.435 1.00 51.56 261 GLY A C 1
ATOM 1951 O O . GLY A 1 261 ? 42.884 23.560 -39.672 1.00 51.56 261 GLY A O 1
ATOM 1952 N N . GLY A 1 262 ? 41.752 25.199 -40.706 1.00 53.19 262 GLY A N 1
ATOM 1953 C CA . GLY A 1 262 ? 42.317 26.283 -39.903 1.00 53.19 262 GLY A CA 1
ATOM 1954 C C . GLY A 1 262 ? 41.949 26.096 -38.428 1.00 53.19 262 GLY A C 1
ATOM 1955 O O . GLY A 1 262 ? 40.828 25.690 -38.120 1.00 53.19 262 GLY A O 1
ATOM 1956 N N . ALA A 1 263 ? 42.902 26.383 -37.540 1.00 56.59 263 ALA A N 1
ATOM 1957 C CA . ALA A 1 263 ? 42.886 26.161 -36.090 1.00 56.59 263 ALA A CA 1
ATOM 1958 C C . ALA A 1 263 ? 41.828 26.961 -35.290 1.00 56.59 263 ALA A C 1
ATOM 1960 O O . ALA A 1 263 ? 42.032 27.243 -34.113 1.00 56.59 263 ALA A O 1
ATOM 1961 N N . GLY A 1 264 ? 40.709 27.331 -35.913 1.00 61.03 264 GLY A N 1
ATOM 1962 C CA . GLY A 1 264 ? 39.540 27.878 -35.235 1.00 61.03 264 GLY A CA 1
ATOM 1963 C C . GLY A 1 264 ? 38.607 26.744 -34.825 1.00 61.03 264 GLY A C 1
ATOM 1964 O O . GLY A 1 264 ? 38.223 25.910 -35.657 1.00 61.03 264 GLY A O 1
ATOM 1965 N N . GLY A 1 265 ? 38.265 26.693 -33.538 1.00 72.38 265 GLY A N 1
ATOM 1966 C CA . GLY A 1 265 ? 37.277 25.756 -33.006 1.00 72.38 265 GLY A CA 1
ATOM 1967 C C . GLY A 1 265 ? 35.939 25.871 -33.744 1.00 72.38 265 GLY A C 1
ATOM 1968 O O . GLY A 1 265 ? 35.644 26.884 -34.377 1.00 72.38 265 GLY A O 1
ATOM 1969 N N . ILE A 1 266 ? 35.120 24.819 -33.671 1.00 69.81 266 ILE A N 1
ATOM 1970 C CA . ILE A 1 266 ? 33.796 24.749 -34.321 1.00 69.81 266 ILE A CA 1
ATOM 1971 C C . ILE A 1 266 ? 32.953 26.005 -34.028 1.00 69.81 266 ILE A C 1
ATOM 1973 O O . ILE A 1 266 ? 32.284 26.518 -34.921 1.00 69.81 266 ILE A O 1
ATOM 1977 N N . GLU A 1 267 ? 33.065 26.541 -32.815 1.00 67.75 267 GLU A N 1
ATOM 1978 C CA . GLU A 1 267 ? 32.391 27.755 -32.341 1.00 67.75 267 GLU A CA 1
ATOM 1979 C C . GLU A 1 267 ? 32.741 29.013 -33.154 1.00 67.75 267 GLU A C 1
ATOM 1981 O O . GLU A 1 267 ? 31.852 29.744 -33.585 1.00 67.75 267 GLU A O 1
ATOM 1986 N N . GLU A 1 268 ? 34.018 29.214 -33.481 1.00 71.75 268 GLU A N 1
ATOM 1987 C CA . GLU A 1 268 ? 34.490 30.372 -34.256 1.00 71.75 268 GLU A CA 1
ATOM 1988 C C . GLU A 1 268 ? 34.021 30.312 -35.721 1.00 71.75 268 GLU A C 1
ATOM 1990 O O . GLU A 1 268 ? 33.857 31.329 -36.402 1.00 71.75 268 GLU A O 1
ATOM 1995 N N . ARG A 1 269 ? 33.771 29.096 -36.219 1.00 71.56 269 ARG A N 1
ATOM 1996 C CA . ARG A 1 269 ? 33.242 28.862 -37.566 1.00 71.56 269 ARG A CA 1
ATOM 1997 C C . ARG A 1 269 ? 31.743 29.159 -37.648 1.00 71.56 269 ARG A C 1
ATOM 1999 O O . ARG A 1 269 ? 31.287 29.647 -38.679 1.00 71.56 269 ARG A O 1
ATOM 2006 N N . ILE A 1 270 ? 31.004 28.907 -36.566 1.00 78.44 270 ILE A N 1
ATOM 2007 C CA . ILE A 1 270 ? 29.574 29.219 -36.459 1.00 78.44 270 ILE A CA 1
ATOM 2008 C C . ILE A 1 270 ? 29.372 30.737 -36.400 1.00 78.44 270 ILE A C 1
ATOM 2010 O O . ILE A 1 270 ? 28.580 31.264 -37.174 1.00 78.44 270 ILE A O 1
ATOM 2014 N N . GLU A 1 271 ? 30.130 31.463 -35.572 1.00 76.69 271 GLU A N 1
ATOM 2015 C CA . GLU A 1 271 ? 29.995 32.928 -35.466 1.00 76.69 271 GLU A CA 1
ATOM 2016 C C . GLU A 1 271 ? 30.310 33.671 -36.771 1.00 76.69 271 GLU A C 1
ATOM 2018 O O . GLU A 1 271 ? 29.710 34.709 -37.056 1.00 76.69 271 GLU A O 1
ATOM 2023 N N . ARG A 1 272 ? 31.230 33.144 -37.588 1.00 78.75 272 ARG A N 1
ATOM 2024 C CA . ARG A 1 272 ? 31.573 33.738 -38.886 1.00 78.75 272 ARG A CA 1
ATOM 2025 C C . ARG A 1 272 ? 30.440 33.611 -39.908 1.00 78.75 272 ARG A C 1
ATOM 2027 O O . ARG A 1 272 ? 30.260 34.522 -40.704 1.00 78.75 272 ARG A O 1
ATOM 2034 N N . GLY A 1 273 ? 29.674 32.520 -39.862 1.00 77.12 273 GLY A N 1
ATOM 2035 C CA . GLY A 1 273 ? 28.564 32.273 -40.788 1.00 77.12 273 GLY A CA 1
ATOM 2036 C C . GLY A 1 273 ? 27.327 33.146 -40.554 1.00 77.12 273 GLY A C 1
ATOM 2037 O O . GLY A 1 273 ? 26.496 33.246 -41.444 1.00 77.12 273 GLY A O 1
ATOM 2038 N N . TYR A 1 274 ? 27.203 33.791 -39.390 1.00 77.06 274 TYR A N 1
ATOM 2039 C CA . TYR A 1 274 ? 26.071 34.671 -39.054 1.00 77.06 274 TYR A CA 1
ATOM 2040 C C . TYR A 1 274 ? 26.364 36.165 -39.254 1.00 77.06 274 TYR A C 1
ATOM 2042 O O . TYR A 1 274 ? 25.569 37.007 -38.836 1.00 77.06 274 TYR A O 1
ATOM 2050 N N . ARG A 1 275 ? 27.524 36.512 -39.827 1.00 72.75 275 ARG A N 1
ATOM 2051 C CA . ARG A 1 275 ? 27.956 37.906 -40.009 1.00 72.75 275 ARG A CA 1
ATOM 2052 C C . ARG A 1 275 ? 27.914 38.387 -41.469 1.00 72.75 275 ARG A C 1
ATOM 2054 O O . ARG A 1 275 ? 28.292 39.530 -41.717 1.00 72.75 275 ARG A O 1
ATOM 2061 N N . GLU A 1 276 ? 27.457 37.537 -42.385 1.00 58.34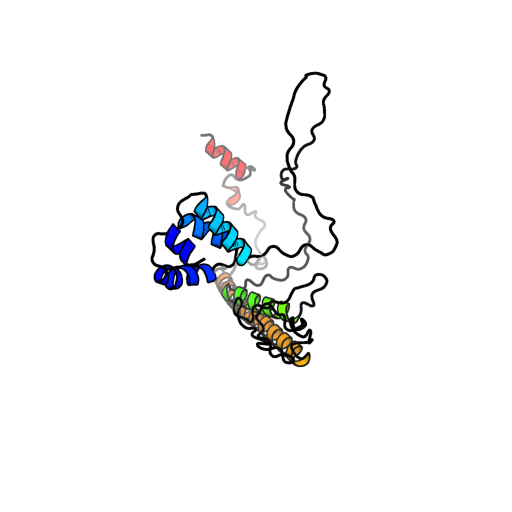 276 GLU A N 1
ATOM 2062 C CA . GLU A 1 276 ? 27.073 37.866 -43.770 1.00 58.34 276 GLU A CA 1
ATOM 2063 C C . GLU A 1 276 ? 25.544 37.905 -43.884 1.00 58.34 276 GLU A C 1
ATOM 2065 O O . GLU A 1 276 ? 25.039 38.793 -44.606 1.00 58.34 276 GLU A O 1
#

Foldseek 3Di:
DLVLVCVQQVHDSVCCVPPVVVVLVVDDDLVVNLVVLPVRGDDDPSSVVVSVVVSCVVPPDDDPPPPDDDDDDDDDDDDDDDDDDDDDDDDDDDDDDDDDDDDDDDDDDDDDDPPPLPADPVLVVVLVVLVVVLCLLPCPDDDDPLQFDQCLCVVAHFPPLQQAQPPPRRGHHVSHRQQFADNPPRDPNSDDPVSSVVSNVVSVVVNVVSVVVSVVVVVVVVVVVVVVVVVPPPVPPPDPPPPDPDDDDDDPPDPVVVPDPDPDPPVVVVVVVVPD

Sequence (276 aa):
MVTTLASLLSLDAPTVKEQILPYMTTLRSASEVESYLDTLLPPGPPSQAFIRNYLSLRFPPPPPPPGSPAATPPAVSRSTTPQLPPPVPEPTRKPSPAPSTSTSRARKGEDPAQAVVDLSEAASVEMLQVDRALRSLTSKSKSSAVKGCFCQARLHPLSSYIPLCPSCALVLCTLNAPISPCPSCLHAPLLPSSSITSHIASLQSQRSAIIERETRRVEREREEEERERRAIRFPGLGDPSARLPGQGAGGRRGYADLVGGGAGGIEERIERGYRE

Organism: NCBI:txid106004

InterPro domains:
  IPR009349 TRIP4/RQT4, C2HC5-type zinc finger [PF06221] (147-195)

pLDDT: mean 77.0, std 20.15, range [34.5, 97.62]

Secondary structure (DSSP, 8-state):
-HHHHHHHHT--HHHIIIIIHHHHHH--SHHHHHHHHHHHSPSSHHHHHHHHHHHHHHSPPPPPPTTPPP-------------------------PPPP---PPP---------------HHHHHHHHHHHHHHHHHH----SS------STTSSSPBPSS-SB-TTT--B-BTTS-TTSPPTTT--S-SS-HHHHHHHHHHHHHHHHHHHHHHHHHHHHHHHHHHHHHHHHS-TTSS-TT---S---------GGGTS---S--HHHHHHHHT--

Radius of gyration: 37.6 Å; chains: 1; bounding box: 97×81×81 Å